Protein AF-A0A356M5C4-F1 (afdb_monomer)

Secondary structure (DSSP, 8-state):
-HHHHHHHHHHHHHHHHHHHHHSHHHHTHHHHHHTTTHHHHHTSSS-HHHHHHHH----TTHHHHHHHHHHHHHHHHHS-----HHHHHHHHHHHHHHHHHHHHHHHHHHHHTTT-STTHHHHHHHHHHHHHHHTS-GGGS-HHHHHHHHHTS-HIIIIIHHHHHHTT-TT--GGGGGHHHHHGGGHHHHHHHHHHHHHH------

pLDDT: mean 89.79, std 7.91, range [42.0, 98.19]

Mean predicted aligned error: 4.79 Å

Solvent-accessible sur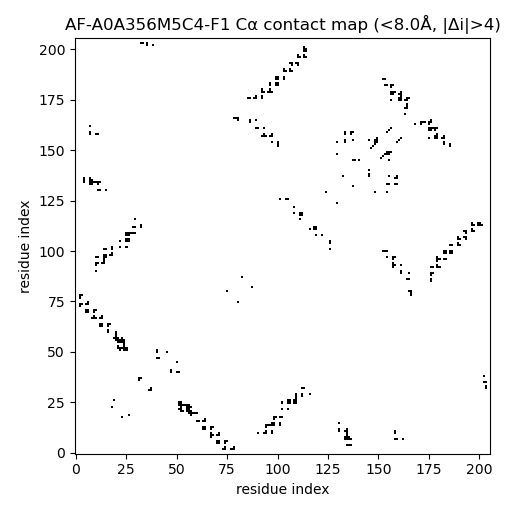face area (backbone atoms only — not comparable to full-atom values): 10467 Å² total; per-residue (Å²): 108,74,44,57,37,35,37,35,32,14,41,46,45,32,10,46,41,50,21,48,24,53,30,27,27,28,65,52,25,61,58,37,56,76,69,49,52,49,62,66,51,69,76,42,102,57,63,58,68,60,50,35,34,69,68,30,78,45,76,88,50,52,68,55,37,52,50,17,52,53,40,33,53,54,15,60,70,69,43,96,56,86,82,45,73,66,51,54,48,23,55,52,33,24,27,53,18,35,22,40,41,49,36,24,52,27,32,43,49,33,24,44,47,46,81,42,76,86,56,52,66,62,44,50,49,53,52,55,49,48,51,66,54,46,26,40,63,51,85,82,49,58,68,67,60,40,47,44,37,37,70,75,63,21,43,36,30,19,43,42,46,25,46,32,37,56,68,65,39,92,92,49,47,80,70,31,40,54,29,9,63,61,32,43,58,56,37,54,60,22,53,51,48,31,58,54,22,62,73,59,51,69,80,77,82,123

Radius of gyration: 18.11 Å; Cα contacts (8 Å, |Δi|>4): 276; chains: 1; bounding box: 47×32×54 Å

Sequence (206 aa):
SVQEVMLCFAVIHMAFALSECFARGFDAFSQVVSHGEFDRILVRPRNTVLQVLGARFEFSRIGRLVLSIIVLGVAVHGLPIAWNLIRILTLVLMILGGVGIFTGIFMISAAFCFWTLQGLEVMNIFTDGGREMAQYPLDIYKKEITRFFTYAIPFGLVNYLPLRFLLDLPGSSPWQAFLPLLALLFLIPCILLWRMGVRHYQSSGS

Nearest PDB structures (foldseek):
  6xby-assembly1_g  TM=2.435E-01  e=6.111E-01  Bos taurus
  7jh5-assembly2_B  TM=2.858E-01  e=4.095E+00  synthetic construct
  7n7p-assembly1_B  TM=2.219E-01  e=6.661E+00  Homo sapiens

Structure (mmCIF, N/CA/C/O backbone):
data_AF-A0A356M5C4-F1
#
_entry.id   AF-A0A356M5C4-F1
#
loop_
_atom_site.group_PDB
_atom_site.id
_atom_site.type_symbol
_atom_site.label_atom_id
_atom_site.label_alt_id
_atom_site.label_comp_id
_atom_site.label_asym_id
_atom_site.label_entity_id
_atom_site.label_seq_id
_atom_site.pdbx_PDB_ins_code
_atom_site.Cartn_x
_atom_site.Cartn_y
_atom_site.Cartn_z
_atom_site.occupancy
_atom_site.B_iso_or_equiv
_atom_site.auth_seq_id
_atom_site.auth_comp_id
_atom_site.auth_asym_id
_atom_site.auth_atom_id
_atom_site.pdbx_PDB_model_num
ATOM 1 N N . SER A 1 1 ? 19.021 2.345 -12.547 1.00 82.44 1 SER A N 1
ATOM 2 C CA . SER A 1 1 ? 19.122 3.679 -13.193 1.00 82.44 1 SER A CA 1
ATOM 3 C C . SER A 1 1 ? 18.174 4.680 -12.521 1.00 82.44 1 SER A C 1
ATOM 5 O O . SER A 1 1 ? 17.326 4.264 -11.741 1.00 82.44 1 SER A O 1
ATOM 7 N N . VAL A 1 2 ? 18.283 5.994 -12.786 1.00 88.38 2 VAL A N 1
ATOM 8 C CA . VAL A 1 2 ? 17.386 7.016 -12.182 1.00 88.38 2 VAL A CA 1
ATOM 9 C C . VAL A 1 2 ? 15.912 6.750 -12.513 1.00 88.38 2 VAL A C 1
ATOM 11 O O . VAL A 1 2 ? 15.049 6.881 -11.650 1.00 88.38 2 VAL A O 1
ATOM 14 N N . GLN A 1 3 ? 15.621 6.320 -13.740 1.00 90.12 3 GLN A N 1
ATOM 15 C CA . GLN A 1 3 ? 14.254 6.061 -14.194 1.00 90.12 3 GLN A CA 1
ATOM 16 C C . GLN A 1 3 ? 13.629 4.831 -13.513 1.00 90.12 3 GLN A C 1
ATOM 18 O O . GLN A 1 3 ? 12.431 4.820 -13.256 1.00 90.12 3 GLN A O 1
ATOM 23 N N . GLU A 1 4 ? 14.426 3.819 -13.155 1.00 90.94 4 GLU A N 1
ATOM 24 C CA . GLU A 1 4 ? 13.948 2.666 -12.370 1.00 90.94 4 GLU A CA 1
ATOM 25 C C . GLU A 1 4 ? 13.513 3.093 -10.968 1.00 90.94 4 GLU A C 1
ATOM 27 O O . GLU A 1 4 ? 12.464 2.671 -10.485 1.00 90.94 4 GLU A O 1
ATOM 32 N N . VAL A 1 5 ? 14.286 3.982 -10.337 1.00 92.12 5 VAL A N 1
ATOM 33 C CA . VAL A 1 5 ? 13.921 4.569 -9.042 1.00 92.12 5 VAL A CA 1
ATOM 34 C C . VAL A 1 5 ? 12.655 5.413 -9.183 1.00 92.12 5 VAL A C 1
ATOM 36 O O . VAL A 1 5 ? 11.763 5.304 -8.348 1.00 92.12 5 VAL A O 1
ATOM 39 N N . MET A 1 6 ? 12.520 6.193 -10.262 1.00 94.38 6 MET A N 1
ATOM 40 C CA . MET A 1 6 ? 11.288 6.940 -10.550 1.00 94.38 6 MET A CA 1
ATOM 41 C C . MET A 1 6 ? 10.076 6.017 -10.725 1.00 94.38 6 MET A C 1
ATOM 43 O O . MET A 1 6 ? 8.997 6.349 -10.240 1.00 94.38 6 MET A O 1
ATOM 47 N N . LEU A 1 7 ? 10.239 4.855 -11.369 1.00 95.12 7 LEU A N 1
ATOM 48 C CA . LEU A 1 7 ? 9.166 3.872 -11.530 1.00 95.12 7 LEU A CA 1
ATOM 49 C C . LEU A 1 7 ? 8.736 3.297 -10.173 1.00 95.12 7 LEU A C 1
ATOM 51 O O . LEU A 1 7 ? 7.546 3.314 -9.857 1.00 95.12 7 LEU A O 1
ATOM 55 N N . CYS A 1 8 ? 9.693 2.864 -9.344 1.00 94.31 8 CYS A N 1
ATOM 56 C CA . CYS A 1 8 ? 9.427 2.403 -7.977 1.00 94.31 8 CYS A CA 1
ATOM 57 C C . CYS A 1 8 ? 8.709 3.467 -7.146 1.00 94.31 8 CYS A C 1
ATOM 59 O O . CYS A 1 8 ? 7.690 3.189 -6.511 1.00 94.31 8 CYS A O 1
ATOM 61 N N . PHE A 1 9 ? 9.237 4.689 -7.170 1.00 94.75 9 PHE A N 1
ATOM 62 C CA . PHE A 1 9 ? 8.679 5.833 -6.469 1.00 94.75 9 PHE A CA 1
ATOM 63 C C . PHE A 1 9 ? 7.237 6.091 -6.894 1.00 94.75 9 PHE A C 1
ATOM 65 O O . PHE A 1 9 ? 6.347 6.179 -6.049 1.00 94.75 9 PHE A O 1
ATOM 72 N N . ALA A 1 10 ? 6.985 6.166 -8.200 1.00 96.25 10 ALA A N 1
ATOM 73 C CA . ALA A 1 10 ? 5.666 6.472 -8.720 1.00 96.25 10 ALA A CA 1
ATOM 74 C C . ALA A 1 10 ? 4.638 5.400 -8.347 1.00 96.25 10 ALA A C 1
ATOM 76 O O . ALA A 1 10 ? 3.554 5.746 -7.885 1.00 96.25 10 ALA A O 1
ATOM 77 N N . VAL A 1 11 ? 4.986 4.115 -8.474 1.00 96.94 11 VAL A N 1
ATOM 78 C CA . VAL A 1 11 ? 4.110 2.995 -8.094 1.00 96.94 11 VAL A CA 1
ATOM 79 C C . VAL A 1 11 ? 3.749 3.057 -6.611 1.00 96.94 11 VAL A C 1
ATOM 81 O O . VAL A 1 11 ? 2.570 3.000 -6.263 1.00 96.94 11 VAL A O 1
ATOM 84 N N . ILE A 1 12 ? 4.743 3.213 -5.735 1.00 96.19 12 ILE A N 1
ATOM 85 C CA . ILE A 1 12 ? 4.531 3.225 -4.284 1.00 96.19 12 ILE A CA 1
ATOM 86 C C . ILE A 1 12 ? 3.749 4.454 -3.834 1.00 96.19 12 ILE A C 1
ATOM 88 O O . ILE A 1 12 ? 2.836 4.330 -3.020 1.00 96.19 12 ILE A O 1
ATOM 92 N N . HIS A 1 13 ? 4.054 5.636 -4.369 1.00 95.25 13 HIS A N 1
ATOM 93 C CA . HIS A 1 13 ? 3.328 6.855 -4.007 1.00 95.25 13 HIS A CA 1
ATOM 94 C C . HIS A 1 13 ? 1.906 6.866 -4.559 1.00 95.25 13 HIS A C 1
ATOM 96 O O . HIS A 1 13 ? 1.009 7.340 -3.865 1.00 95.25 13 HIS A O 1
ATOM 102 N N . MET A 1 14 ? 1.679 6.292 -5.743 1.00 95.75 14 MET A N 1
ATOM 103 C CA . MET A 1 14 ? 0.334 6.094 -6.281 1.00 95.75 14 MET A CA 1
ATOM 104 C C . MET A 1 14 ? -0.471 5.152 -5.391 1.00 95.75 14 MET A C 1
ATOM 106 O O . MET A 1 14 ? -1.587 5.478 -4.995 1.00 95.75 14 MET A O 1
ATOM 110 N N . ALA A 1 15 ? 0.109 4.000 -5.049 1.00 96.19 15 ALA A N 1
ATOM 111 C CA . ALA A 1 15 ? -0.509 3.021 -4.169 1.00 96.19 15 ALA A CA 1
ATOM 112 C C . ALA A 1 15 ? -0.846 3.626 -2.801 1.00 96.19 15 ALA A C 1
ATOM 114 O O . ALA A 1 15 ? -1.954 3.445 -2.300 1.00 96.19 15 ALA A O 1
ATOM 115 N N . PHE A 1 16 ? 0.078 4.404 -2.234 1.00 94.12 16 PHE A N 1
ATOM 116 C CA . PHE A 1 16 ? -0.145 5.114 -0.983 1.00 94.12 16 PHE A CA 1
ATOM 117 C C . PHE A 1 16 ? -1.279 6.138 -1.109 1.00 94.12 16 PHE A C 1
ATOM 119 O O . PHE A 1 16 ? -2.229 6.087 -0.336 1.00 94.12 16 PHE A O 1
ATOM 126 N N . ALA A 1 17 ? -1.244 7.013 -2.118 1.00 93.44 17 ALA A N 1
ATOM 127 C CA . ALA A 1 17 ? -2.273 8.033 -2.327 1.00 93.44 17 ALA A CA 1
ATOM 128 C C . ALA A 1 17 ? -3.668 7.422 -2.534 1.00 93.44 17 ALA A C 1
ATOM 130 O O . ALA A 1 17 ? -4.649 7.917 -1.982 1.00 93.44 17 ALA A O 1
ATOM 131 N N . LEU A 1 18 ? -3.761 6.323 -3.287 1.00 94.19 18 LEU A N 1
ATOM 132 C CA . LEU A 1 18 ? -5.004 5.574 -3.449 1.00 94.19 18 LEU A CA 1
ATOM 133 C C . LEU A 1 18 ? -5.448 4.958 -2.117 1.00 94.19 18 LEU A C 1
ATOM 135 O O . LEU A 1 18 ? -6.607 5.110 -1.742 1.00 94.19 18 LEU A O 1
ATOM 139 N N . SER A 1 19 ? -4.547 4.326 -1.361 1.00 93.56 19 SER A N 1
ATOM 140 C CA . SER A 1 19 ? -4.893 3.786 -0.040 1.00 93.56 19 SER A CA 1
ATOM 141 C C . SER A 1 19 ? -5.377 4.872 0.927 1.00 93.56 19 SER A C 1
ATOM 143 O O . SER A 1 19 ? -6.368 4.657 1.615 1.00 93.56 19 SER A O 1
ATOM 145 N N . GLU A 1 20 ? -4.779 6.067 0.920 1.00 91.12 20 GLU A N 1
ATOM 146 C CA . GLU A 1 20 ? -5.255 7.203 1.718 1.00 91.12 20 GLU A CA 1
ATOM 147 C C . GLU A 1 20 ? -6.660 7.649 1.290 1.00 91.12 20 GLU A C 1
ATOM 149 O O . GLU A 1 20 ? -7.453 8.018 2.147 1.00 91.12 20 GLU A O 1
ATOM 154 N N . CYS A 1 21 ? -7.004 7.582 -0.003 1.00 90.75 21 CYS A N 1
ATOM 155 C CA . CYS A 1 21 ? -8.342 7.947 -0.482 1.00 90.75 2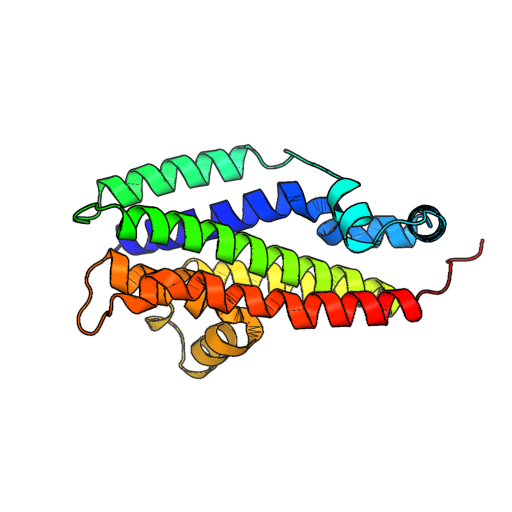1 CYS A CA 1
ATOM 156 C C . CYS A 1 21 ? -9.416 6.938 -0.046 1.00 90.75 21 CYS A C 1
ATOM 158 O O . CYS A 1 21 ? -10.487 7.337 0.412 1.00 90.75 21 CYS A O 1
ATOM 160 N N . PHE A 1 22 ? -9.138 5.639 -0.206 1.00 90.75 22 PHE A N 1
ATOM 161 C CA . PHE A 1 22 ? -10.124 4.564 -0.021 1.00 90.75 22 PHE A CA 1
ATOM 162 C C . PHE A 1 22 ? -10.157 3.981 1.397 1.00 90.75 22 PHE A C 1
ATOM 164 O O . PHE A 1 22 ? -11.189 3.468 1.817 1.00 90.75 22 PHE A O 1
ATOM 171 N N . ALA A 1 23 ? -9.044 4.026 2.130 1.00 92.56 23 ALA A N 1
ATOM 172 C CA . ALA A 1 23 ? -8.904 3.452 3.469 1.00 92.56 23 ALA A CA 1
ATOM 173 C C . ALA A 1 23 ? -8.720 4.518 4.558 1.00 92.56 23 ALA A C 1
ATOM 175 O O . ALA A 1 23 ? -8.312 4.200 5.677 1.00 92.56 23 ALA A O 1
ATOM 176 N N . ARG A 1 24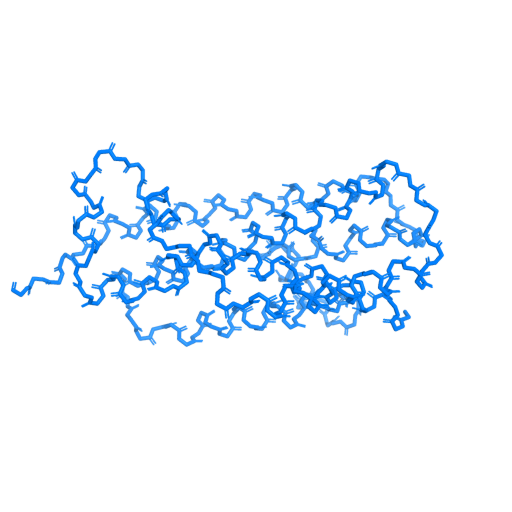 ? -9.091 5.774 4.265 1.00 90.12 24 ARG A N 1
ATOM 177 C CA . ARG A 1 24 ? -8.995 6.903 5.200 1.00 90.12 24 ARG A CA 1
ATOM 178 C C . ARG A 1 24 ? -9.678 6.641 6.535 1.00 90.12 24 ARG A C 1
ATOM 180 O O . ARG A 1 24 ? -9.204 7.105 7.565 1.00 90.12 24 ARG A O 1
ATOM 187 N N . GLY A 1 25 ? -10.790 5.907 6.531 1.00 90.31 25 GLY A N 1
ATOM 188 C CA . GLY A 1 25 ? -11.498 5.556 7.761 1.00 90.31 25 GLY A CA 1
ATOM 189 C C . GLY A 1 25 ? -10.650 4.744 8.745 1.00 90.31 25 GLY A C 1
ATOM 190 O O . GLY A 1 25 ? -10.822 4.910 9.948 1.00 90.31 25 GLY A O 1
ATOM 191 N N . PHE A 1 26 ? -9.719 3.916 8.253 1.00 92.62 26 PHE A N 1
ATOM 192 C CA . PHE A 1 26 ? -8.755 3.206 9.098 1.00 92.62 26 PHE A CA 1
ATOM 193 C C . PHE A 1 26 ? -7.584 4.099 9.509 1.00 92.62 26 PHE A C 1
ATOM 195 O O . PHE A 1 26 ? -7.196 4.108 10.671 1.00 92.62 26 PHE A O 1
ATOM 202 N N . ASP A 1 27 ? -7.049 4.884 8.579 1.00 89.31 27 ASP A N 1
ATOM 203 C CA . ASP A 1 27 ? -5.942 5.806 8.853 1.00 89.31 27 ASP A CA 1
ATOM 204 C C . ASP A 1 27 ? -6.311 6.856 9.926 1.00 89.31 27 ASP A C 1
ATOM 206 O O . ASP A 1 27 ? -5.569 7.100 10.873 1.00 89.31 27 ASP A O 1
ATOM 210 N N . ALA A 1 28 ? -7.528 7.400 9.860 1.00 87.56 28 ALA A N 1
ATOM 211 C CA . ALA A 1 28 ? -8.065 8.347 10.839 1.00 87.56 28 ALA A CA 1
ATOM 212 C C . ALA A 1 28 ? -8.839 7.673 11.992 1.00 87.56 28 ALA A C 1
ATOM 214 O O . ALA A 1 28 ? -9.599 8.338 12.702 1.00 87.56 28 ALA A O 1
ATOM 215 N N . PHE A 1 29 ? -8.696 6.358 12.188 1.00 90.38 29 PHE A N 1
ATOM 216 C CA . PHE A 1 29 ? -9.563 5.599 13.095 1.00 90.38 29 PHE A CA 1
ATOM 217 C C . PHE A 1 29 ? -9.423 5.995 14.568 1.00 90.38 29 PHE A C 1
ATOM 219 O O . PHE A 1 29 ? -10.390 5.914 15.324 1.00 90.38 29 PHE A O 1
ATOM 226 N N . SER A 1 30 ? -8.257 6.495 14.976 1.00 88.00 30 SER A N 1
ATOM 227 C CA . SER A 1 30 ? -8.045 7.015 16.331 1.00 88.00 30 SER A CA 1
ATOM 228 C C . SER A 1 30 ? -9.068 8.091 16.709 1.00 88.00 30 SER A C 1
ATOM 230 O O . SER A 1 30 ? -9.575 8.080 17.828 1.00 88.00 30 SER A O 1
ATOM 232 N N . GLN A 1 31 ? -9.445 8.952 15.757 1.00 87.06 31 GLN A N 1
ATOM 233 C CA . GLN A 1 31 ? -10.475 9.975 15.941 1.00 87.06 31 GLN A CA 1
ATOM 234 C C . GLN A 1 31 ? -11.876 9.363 16.054 1.00 87.06 31 GLN A C 1
ATOM 236 O O . GLN A 1 31 ? -12.706 9.858 16.810 1.00 87.06 31 GLN A O 1
ATOM 241 N N . VAL A 1 32 ? -12.154 8.290 15.310 1.00 87.88 32 VAL A N 1
ATOM 242 C CA . VAL A 1 32 ? -13.446 7.583 15.361 1.00 87.88 32 VAL A CA 1
ATOM 243 C C . VAL A 1 32 ? -13.653 6.960 16.744 1.00 87.88 32 VAL A C 1
ATOM 245 O O . VAL A 1 32 ? -14.747 7.038 17.303 1.00 87.88 32 VAL A O 1
ATOM 248 N N . VAL A 1 33 ? -12.595 6.384 17.320 1.00 87.94 33 VAL A N 1
ATOM 249 C CA . VAL A 1 33 ? -12.618 5.814 18.674 1.00 87.94 33 VAL A CA 1
ATOM 250 C C . VAL A 1 33 ? -12.704 6.908 19.736 1.00 87.94 33 VAL A C 1
ATOM 252 O O . VAL A 1 33 ? -13.556 6.825 20.618 1.00 87.94 33 VAL A O 1
ATOM 255 N N . SER A 1 34 ? -11.879 7.957 19.646 1.00 84.75 34 SER A N 1
ATOM 256 C CA . SER A 1 34 ? -11.842 9.017 20.664 1.00 84.75 34 SER A CA 1
ATOM 257 C C . SER A 1 34 ? -13.143 9.817 20.758 1.00 84.75 34 SER A C 1
ATOM 259 O O . SER A 1 34 ? -13.481 10.290 21.836 1.00 84.75 34 SER A O 1
ATOM 261 N N . HIS A 1 35 ? -13.883 9.961 19.654 1.00 86.44 35 HIS A N 1
ATOM 262 C CA . HIS A 1 35 ? -15.184 10.640 19.632 1.00 86.44 35 HIS A CA 1
ATOM 263 C C . HIS A 1 35 ? -16.379 9.704 19.904 1.00 86.44 35 HIS A C 1
ATOM 265 O O . HIS A 1 35 ? -17.522 10.144 19.795 1.00 86.44 35 HIS A O 1
ATOM 271 N N . GLY A 1 36 ? -16.154 8.418 20.208 1.00 85.50 36 GLY A N 1
ATOM 272 C CA . GLY A 1 36 ? -17.235 7.447 20.450 1.00 85.50 36 GLY A CA 1
ATOM 273 C C . GLY A 1 36 ? -18.078 7.121 19.207 1.00 85.50 36 GLY A C 1
ATOM 274 O O . GLY A 1 36 ? -19.149 6.526 19.298 1.00 85.50 36 GLY A O 1
ATOM 275 N N . GLU A 1 37 ? -17.617 7.488 18.007 1.00 88.44 37 GLU A N 1
ATOM 276 C CA . GLU A 1 37 ? -18.349 7.240 16.759 1.00 88.44 37 GLU A CA 1
ATOM 277 C C . GLU A 1 37 ? -18.381 5.749 16.397 1.00 88.44 37 GLU A C 1
ATOM 279 O O . GLU A 1 37 ? -19.263 5.307 15.653 1.00 88.44 37 GLU A O 1
ATOM 284 N N . PHE A 1 38 ? -17.448 4.958 16.939 1.00 91.06 38 PHE A N 1
ATOM 285 C CA . PHE A 1 38 ? -17.373 3.524 16.678 1.00 91.06 38 PHE A CA 1
ATOM 286 C C . PHE A 1 38 ? -18.587 2.748 17.217 1.00 91.06 38 PHE A C 1
ATOM 288 O O . PHE A 1 38 ? -19.027 1.797 16.568 1.00 91.06 38 PHE A O 1
ATOM 295 N N . ASP A 1 39 ? -19.225 3.206 18.300 1.00 90.12 39 ASP A N 1
ATOM 296 C CA . ASP A 1 39 ? -20.461 2.602 18.824 1.00 90.12 39 ASP A CA 1
ATOM 297 C C . ASP A 1 39 ? -21.578 2.580 17.767 1.00 90.12 39 ASP A C 1
ATOM 299 O O . ASP A 1 39 ? -22.302 1.593 17.608 1.00 90.12 39 ASP A O 1
ATOM 303 N N . ARG A 1 40 ? -21.666 3.633 16.941 1.00 89.06 40 ARG A N 1
ATOM 304 C CA . ARG A 1 40 ? -22.637 3.714 15.835 1.00 89.06 40 ARG A CA 1
ATOM 305 C C . ARG A 1 40 ? -22.346 2.713 14.717 1.00 89.06 40 ARG A C 1
ATOM 307 O O . ARG A 1 40 ? -23.266 2.302 14.009 1.00 89.06 40 ARG A O 1
ATOM 314 N N . ILE A 1 41 ? -21.081 2.342 14.530 1.00 90.50 41 ILE A N 1
ATOM 315 C CA . ILE A 1 41 ? -20.661 1.341 13.542 1.00 90.50 41 ILE A CA 1
ATOM 316 C C . ILE A 1 41 ? -21.038 -0.066 14.029 1.00 90.50 41 ILE A C 1
ATOM 318 O O . ILE A 1 41 ? -21.474 -0.893 13.224 1.00 90.50 41 ILE A O 1
ATOM 322 N N . LEU A 1 42 ? -20.938 -0.329 15.336 1.00 90.69 42 LEU A N 1
ATOM 323 C CA . LEU A 1 42 ? -21.233 -1.636 15.936 1.00 90.69 42 LEU A CA 1
ATOM 324 C C . LEU A 1 42 ? -22.722 -2.001 15.923 1.00 90.69 42 LEU A C 1
ATOM 326 O O . LEU A 1 42 ? -23.054 -3.171 15.749 1.00 90.69 42 LEU A O 1
ATOM 330 N N . VAL A 1 43 ? -23.622 -1.022 16.053 1.00 92.25 43 VAL A N 1
ATOM 331 C CA . VAL A 1 43 ? -25.078 -1.278 16.041 1.00 92.25 43 VAL A CA 1
ATOM 332 C C . VAL A 1 43 ? -25.642 -1.574 14.646 1.00 92.25 43 VAL A C 1
ATOM 334 O O . VAL A 1 43 ? -26.774 -2.038 14.513 1.00 92.25 43 VAL A O 1
ATOM 337 N N . ARG A 1 44 ? -24.883 -1.309 13.578 1.00 91.25 44 ARG A N 1
ATOM 338 C CA . ARG A 1 44 ? -25.320 -1.567 12.200 1.00 91.25 44 ARG A CA 1
ATOM 339 C C . ARG A 1 44 ? -25.037 -3.028 11.825 1.00 91.25 44 ARG A C 1
ATOM 341 O O . ARG A 1 44 ? -23.900 -3.473 11.972 1.00 91.25 44 ARG A O 1
ATOM 348 N N . PRO A 1 45 ? -26.000 -3.769 11.239 1.00 88.75 45 PRO A N 1
ATOM 349 C CA . PRO A 1 45 ? -25.853 -5.191 10.904 1.00 88.75 45 PRO A CA 1
ATOM 350 C C . PRO A 1 45 ? -25.037 -5.401 9.613 1.00 88.75 45 PRO A C 1
ATOM 352 O O . PRO A 1 45 ? -25.457 -6.083 8.677 1.00 88.75 45 PRO A O 1
ATOM 355 N N . ARG A 1 46 ? -23.877 -4.751 9.507 1.00 90.31 46 ARG A N 1
ATOM 356 C CA . ARG A 1 46 ? -22.968 -4.808 8.356 1.00 90.31 46 ARG A CA 1
ATOM 357 C C . ARG A 1 46 ? -21.544 -5.042 8.843 1.00 90.31 46 ARG A C 1
ATOM 359 O O . ARG A 1 46 ? -21.185 -4.679 9.957 1.00 90.31 46 ARG A O 1
ATOM 366 N N . ASN A 1 47 ? -20.706 -5.618 7.986 1.00 91.31 47 ASN A N 1
ATOM 367 C CA . ASN A 1 47 ? -19.305 -5.872 8.317 1.00 91.31 47 ASN A CA 1
ATOM 368 C C . ASN A 1 47 ? -18.580 -4.559 8.671 1.00 91.31 47 ASN A C 1
ATOM 370 O O . ASN A 1 47 ? -18.541 -3.645 7.847 1.00 91.31 47 ASN A O 1
ATOM 374 N N . THR A 1 48 ? -17.988 -4.482 9.867 1.00 92.56 48 THR A N 1
ATOM 375 C CA . THR A 1 48 ? -17.311 -3.278 10.376 1.00 92.56 48 THR A CA 1
ATOM 376 C C . THR A 1 48 ? -16.171 -2.818 9.472 1.00 92.56 48 THR A C 1
ATOM 378 O O . THR A 1 48 ? -15.990 -1.619 9.312 1.00 92.56 48 THR A O 1
ATOM 381 N N . VAL A 1 49 ? -15.471 -3.737 8.796 1.00 92.69 49 VAL A N 1
ATOM 382 C CA . VAL A 1 49 ? -14.419 -3.387 7.824 1.00 92.69 49 VAL A CA 1
ATOM 383 C C . VAL A 1 49 ? -14.989 -2.561 6.671 1.00 92.69 49 VAL A C 1
ATOM 385 O O . VAL A 1 49 ? -14.440 -1.522 6.325 1.00 92.69 49 VAL A O 1
ATOM 388 N N . LEU A 1 50 ? -16.119 -2.993 6.103 1.00 90.31 50 LEU A N 1
ATOM 389 C CA . LEU A 1 50 ? -16.772 -2.276 5.004 1.00 90.31 50 LEU A CA 1
ATOM 390 C C . LEU A 1 50 ? -17.338 -0.936 5.471 1.00 90.31 50 LEU A C 1
ATOM 392 O O . LEU A 1 50 ? -17.283 0.044 4.735 1.00 90.31 50 LEU A O 1
ATOM 396 N N . GLN A 1 51 ? -17.868 -0.894 6.694 1.00 92.25 51 GLN A N 1
ATOM 397 C CA . GLN A 1 51 ? -18.383 0.340 7.273 1.00 92.25 51 GLN A CA 1
ATOM 398 C C . GLN A 1 51 ? -17.274 1.372 7.482 1.00 92.25 51 GLN A C 1
ATOM 400 O O . GLN A 1 51 ? -17.471 2.527 7.129 1.00 92.25 51 GLN A O 1
ATOM 405 N N . VAL A 1 52 ? -16.115 0.963 8.008 1.00 91.81 52 VAL A N 1
ATOM 406 C CA . VAL A 1 52 ? -14.975 1.862 8.239 1.00 91.81 52 VAL A CA 1
ATOM 407 C C . VAL A 1 52 ? -14.350 2.311 6.917 1.00 91.81 52 VAL A C 1
ATOM 409 O O . VAL A 1 52 ? -14.120 3.505 6.751 1.00 91.81 52 VAL A O 1
ATOM 412 N N . LEU A 1 53 ? -14.166 1.410 5.942 1.00 90.25 53 LEU A N 1
ATOM 413 C CA . LEU A 1 53 ? -13.708 1.780 4.592 1.00 90.25 53 LEU A CA 1
ATOM 414 C C . LEU A 1 53 ? -14.637 2.808 3.935 1.00 90.25 53 LEU A C 1
ATOM 416 O O . LEU A 1 53 ? -14.178 3.794 3.374 1.00 90.25 53 LEU A O 1
ATOM 420 N N . GLY A 1 54 ? -15.952 2.597 4.030 1.00 83.94 54 GLY A N 1
ATOM 421 C CA . GLY A 1 54 ? -16.948 3.483 3.430 1.00 83.94 54 GLY A CA 1
ATOM 422 C C . GLY A 1 54 ? -17.266 4.744 4.238 1.00 83.94 54 GLY A C 1
ATOM 423 O O . GLY A 1 54 ? -18.003 5.594 3.745 1.00 83.94 54 GLY A O 1
ATOM 424 N N . ALA A 1 55 ? -16.763 4.878 5.470 1.00 82.12 55 ALA A N 1
ATOM 425 C CA . ALA A 1 55 ? -17.120 5.990 6.353 1.00 82.12 55 ALA A CA 1
ATOM 426 C C . ALA A 1 55 ? -16.483 7.313 5.921 1.00 82.12 55 ALA A C 1
ATOM 428 O O . ALA A 1 55 ? -17.067 8.375 6.126 1.00 82.12 55 ALA A O 1
ATOM 429 N N . ARG A 1 56 ? -15.273 7.254 5.356 1.00 81.81 56 ARG A N 1
ATOM 430 C CA . ARG A 1 56 ? -14.509 8.431 4.946 1.00 81.81 56 ARG A CA 1
ATOM 431 C C . ARG A 1 56 ? -13.857 8.157 3.604 1.00 81.81 56 ARG A C 1
ATOM 433 O O . ARG A 1 56 ? -12.984 7.303 3.504 1.00 81.81 56 ARG A O 1
ATOM 440 N N . PHE A 1 57 ? -14.278 8.918 2.606 1.00 79.38 57 PHE A N 1
ATOM 441 C CA . PHE A 1 57 ? -13.589 9.026 1.334 1.00 79.38 57 PHE A CA 1
ATOM 442 C C . PHE A 1 57 ? -13.013 10.433 1.250 1.00 79.38 57 PHE A C 1
ATOM 444 O O . PHE A 1 57 ? -13.764 11.406 1.339 1.00 79.38 57 PHE A O 1
ATOM 451 N N . GLU A 1 58 ? -11.699 10.561 1.102 1.00 78.56 58 GLU A N 1
ATOM 452 C CA . GLU A 1 58 ? -11.052 11.870 1.150 1.00 78.56 58 GLU A CA 1
ATOM 453 C C . GLU A 1 58 ? -10.064 12.035 -0.004 1.00 78.56 58 GLU A C 1
ATOM 455 O O . GLU A 1 58 ? -9.042 11.363 -0.077 1.00 78.56 58 GLU A O 1
ATOM 460 N N . PHE A 1 59 ? -10.346 12.985 -0.899 1.00 74.94 59 PHE A N 1
ATOM 461 C CA . PHE A 1 59 ? -9.424 13.397 -1.965 1.00 74.94 59 PHE A CA 1
ATOM 462 C C . PHE A 1 59 ? -8.396 14.434 -1.483 1.00 74.94 59 PHE A C 1
ATOM 464 O O . PHE A 1 59 ? -7.850 15.197 -2.283 1.00 74.94 59 PHE A O 1
ATOM 471 N N . SER A 1 60 ? -8.113 14.495 -0.180 1.00 60.97 60 SER A N 1
ATO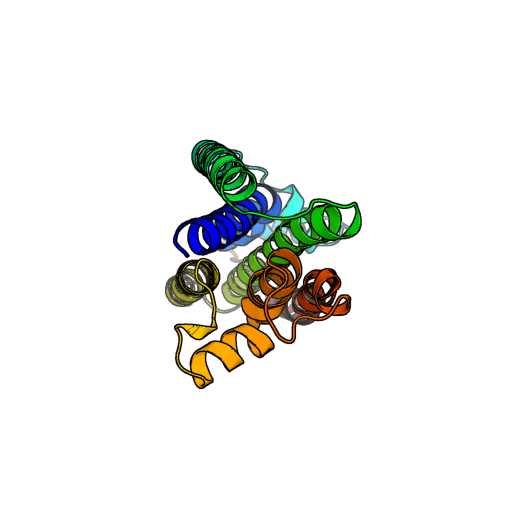M 472 C CA . SER A 1 60 ? -7.294 15.553 0.429 1.00 60.97 60 SER A CA 1
ATOM 473 C C . SER A 1 60 ? -5.856 15.610 -0.078 1.00 60.97 60 SER A C 1
ATOM 475 O O . SER A 1 60 ? -5.158 16.594 0.158 1.00 60.97 60 SER A O 1
ATOM 477 N N . ARG A 1 61 ? -5.408 14.600 -0.833 1.00 71.44 61 ARG A N 1
ATOM 478 C CA . ARG A 1 61 ? -4.068 14.546 -1.427 1.00 71.44 61 ARG A CA 1
ATOM 479 C C . ARG A 1 61 ? -4.065 14.282 -2.929 1.00 71.44 61 ARG A C 1
ATOM 481 O O . ARG A 1 61 ? -3.147 13.638 -3.439 1.00 71.44 61 ARG A O 1
ATOM 488 N N . ILE A 1 62 ? -5.035 14.836 -3.659 1.00 84.31 62 ILE A N 1
ATOM 489 C CA . ILE A 1 62 ? -5.072 14.734 -5.128 1.00 84.31 62 ILE A CA 1
ATOM 490 C C . ILE A 1 62 ? -3.759 15.191 -5.787 1.00 84.31 62 ILE A C 1
ATOM 492 O O . ILE A 1 62 ? -3.314 14.579 -6.751 1.00 84.31 62 ILE A O 1
ATOM 496 N N . GLY A 1 63 ? -3.073 16.187 -5.213 1.00 88.69 63 GLY A N 1
ATOM 497 C CA . GLY A 1 63 ? -1.771 16.646 -5.706 1.00 88.69 63 GLY A CA 1
ATOM 498 C C . GLY A 1 63 ? -0.690 15.559 -5.689 1.00 88.69 63 GLY A C 1
ATOM 499 O O . GLY A 1 63 ? 0.096 15.469 -6.628 1.00 88.69 63 GLY A O 1
ATOM 500 N N . ARG A 1 64 ? -0.680 14.683 -4.672 1.00 88.75 64 ARG A N 1
ATOM 501 C CA . ARG A 1 64 ? 0.251 13.545 -4.612 1.00 88.75 64 ARG A CA 1
ATOM 502 C C . ARG A 1 64 ? -0.077 12.521 -5.692 1.00 88.75 64 ARG A C 1
ATOM 504 O O . ARG A 1 64 ? 0.836 12.062 -6.363 1.00 88.75 64 ARG A O 1
ATOM 511 N N . LEU A 1 65 ? -1.361 12.219 -5.888 1.00 91.44 65 LEU A N 1
ATOM 512 C CA . LEU A 1 65 ? -1.804 11.309 -6.942 1.00 91.44 65 LEU A CA 1
ATOM 513 C C . LEU A 1 65 ? -1.397 11.832 -8.328 1.00 91.44 65 LEU A C 1
ATOM 515 O O . LEU A 1 65 ? -0.785 11.106 -9.103 1.00 91.44 65 LEU A O 1
ATOM 519 N N . VAL A 1 66 ? -1.658 13.113 -8.611 1.00 94.31 66 VAL A N 1
ATOM 520 C CA . VAL A 1 66 ? -1.264 13.770 -9.869 1.00 94.31 66 VAL A CA 1
ATOM 521 C C . VAL A 1 66 ? 0.251 13.722 -10.064 1.00 94.31 66 VAL A C 1
ATOM 523 O O . VAL A 1 66 ? 0.712 13.340 -11.138 1.00 94.31 66 VAL A O 1
ATOM 526 N N . LEU A 1 67 ? 1.036 14.039 -9.029 1.00 94.44 67 LEU A N 1
ATOM 527 C CA . LEU A 1 67 ? 2.494 13.942 -9.089 1.00 94.44 67 LEU A CA 1
ATOM 528 C C . LEU A 1 67 ? 2.948 12.512 -9.408 1.00 94.44 67 LEU A C 1
ATOM 530 O O . LEU A 1 67 ? 3.780 12.323 -10.291 1.00 94.44 67 LEU A O 1
ATOM 534 N N . SER A 1 68 ? 2.386 11.502 -8.742 1.00 94.31 68 SER A N 1
ATOM 535 C CA . SER A 1 68 ? 2.704 10.098 -9.017 1.00 94.31 68 SER A CA 1
ATOM 536 C C . SER A 1 68 ? 2.347 9.691 -10.446 1.00 94.31 68 SER A C 1
ATOM 538 O O . SER A 1 68 ? 3.116 8.958 -11.057 1.00 94.31 68 SER A O 1
ATOM 540 N N . ILE A 1 69 ? 1.244 10.193 -11.013 1.00 95.88 69 ILE A N 1
ATOM 541 C CA . ILE A 1 69 ? 0.867 9.952 -12.420 1.00 95.88 69 ILE A CA 1
ATOM 542 C C . ILE A 1 69 ? 1.900 10.559 -13.368 1.00 95.88 69 ILE A C 1
ATOM 544 O O . ILE A 1 69 ? 2.342 9.888 -14.300 1.00 95.88 69 ILE A O 1
ATOM 548 N N . ILE A 1 70 ? 2.323 11.798 -13.113 1.00 97.44 70 ILE A N 1
ATOM 549 C CA . ILE A 1 70 ? 3.334 12.479 -13.931 1.00 97.44 70 ILE A CA 1
ATOM 550 C C . ILE A 1 70 ? 4.662 11.717 -13.877 1.00 97.44 70 ILE A C 1
ATOM 552 O O . ILE A 1 70 ? 5.220 11.385 -14.922 1.00 97.44 70 ILE A O 1
ATOM 556 N N . VAL A 1 71 ? 5.149 11.388 -12.675 1.00 96.88 71 VAL A N 1
ATOM 557 C CA . VAL A 1 71 ? 6.417 10.659 -12.505 1.00 96.88 71 VAL A CA 1
ATOM 558 C C . VAL A 1 71 ? 6.332 9.261 -13.121 1.00 96.88 71 VAL A C 1
ATOM 560 O O . VAL A 1 71 ? 7.290 8.830 -13.759 1.00 96.88 71 VAL A O 1
ATOM 563 N N . LEU A 1 72 ? 5.184 8.580 -13.013 1.00 96.56 72 LEU A N 1
ATOM 564 C CA . LEU A 1 72 ? 4.963 7.286 -13.660 1.00 96.56 72 LEU A CA 1
ATOM 565 C C . LEU A 1 72 ? 5.082 7.400 -15.183 1.00 96.56 72 LEU A C 1
ATOM 567 O O . LEU A 1 72 ? 5.780 6.597 -15.797 1.00 96.56 72 LEU A O 1
ATOM 571 N N . GLY A 1 73 ? 4.440 8.407 -15.784 1.00 96.31 73 GLY A N 1
ATOM 572 C CA . GLY A 1 73 ? 4.510 8.660 -17.223 1.00 96.31 73 GLY A CA 1
ATOM 573 C C . GLY A 1 73 ? 5.937 8.938 -17.701 1.00 96.31 73 GLY A C 1
ATOM 574 O O . GLY A 1 73 ? 6.377 8.356 -18.691 1.00 96.31 73 GLY A O 1
ATOM 575 N N . VAL A 1 74 ? 6.688 9.757 -16.958 1.00 96.62 74 VAL A N 1
ATOM 576 C CA . VAL A 1 74 ? 8.104 10.046 -17.246 1.00 96.62 74 VAL A CA 1
ATOM 577 C C . VAL A 1 74 ? 8.964 8.784 -17.139 1.00 96.62 74 VAL A C 1
ATOM 579 O O . VAL A 1 74 ? 9.769 8.516 -18.031 1.00 96.62 74 VAL A O 1
ATOM 582 N N . ALA A 1 75 ? 8.785 7.982 -16.087 1.00 95.06 75 ALA A N 1
ATOM 583 C CA . ALA A 1 75 ? 9.549 6.753 -15.882 1.00 95.06 75 ALA A CA 1
ATOM 584 C C . ALA A 1 75 ? 9.270 5.713 -16.978 1.00 95.06 75 ALA A C 1
ATOM 586 O O . ALA A 1 75 ? 10.201 5.156 -17.556 1.00 95.06 75 ALA A O 1
ATOM 587 N N . VAL A 1 76 ? 7.994 5.493 -17.307 1.00 94.38 76 VAL A N 1
ATOM 588 C CA . VAL A 1 76 ? 7.552 4.559 -18.355 1.00 94.38 76 VAL A CA 1
ATOM 589 C C . VAL A 1 76 ? 8.064 4.968 -19.735 1.00 94.38 76 VAL A C 1
ATOM 591 O O . VAL A 1 76 ? 8.450 4.099 -20.511 1.00 94.38 76 VAL A O 1
ATOM 594 N N . HIS A 1 77 ? 8.090 6.268 -20.040 1.00 93.44 77 HIS A N 1
ATOM 595 C CA . HIS A 1 77 ? 8.614 6.771 -21.311 1.00 93.44 77 HIS A CA 1
ATOM 596 C C . HIS A 1 77 ? 10.145 6.690 -21.395 1.00 93.44 77 HIS A C 1
ATOM 598 O O . HIS A 1 77 ? 10.696 6.483 -22.471 1.00 93.44 77 HIS A O 1
ATOM 604 N N . GLY A 1 78 ? 10.834 6.859 -20.264 1.00 91.81 78 GLY A N 1
ATOM 605 C CA . GLY A 1 78 ? 12.293 6.843 -20.204 1.00 91.81 78 GLY A CA 1
ATOM 606 C C . GLY A 1 78 ? 12.920 5.448 -20.227 1.00 91.81 78 GLY A C 1
ATOM 607 O O . GLY A 1 78 ? 14.071 5.316 -20.638 1.00 91.81 78 GLY A O 1
ATOM 608 N N . LEU A 1 79 ? 12.190 4.419 -19.791 1.00 93.50 79 LEU A N 1
ATOM 609 C CA . LEU A 1 79 ? 12.695 3.049 -19.708 1.00 93.50 79 LEU A CA 1
ATOM 610 C C . LEU A 1 79 ? 12.465 2.280 -21.021 1.00 93.50 79 LEU A C 1
ATOM 612 O O . LEU A 1 79 ? 11.366 2.334 -21.574 1.00 93.50 79 LEU A O 1
ATOM 616 N N . PRO A 1 80 ? 13.442 1.483 -21.496 1.00 90.62 80 PRO A N 1
ATOM 617 C CA . PRO A 1 80 ? 13.323 0.683 -22.717 1.00 90.62 80 PRO A CA 1
ATOM 618 C C . PRO A 1 80 ? 12.481 -0.590 -22.495 1.00 90.62 80 PRO A C 1
ATOM 620 O O . PRO A 1 80 ? 12.918 -1.710 -22.755 1.00 90.62 80 PRO A O 1
ATOM 623 N N . ILE A 1 81 ? 11.260 -0.437 -21.982 1.00 93.25 81 ILE A N 1
ATOM 624 C CA . ILE A 1 81 ? 10.342 -1.546 -21.713 1.00 93.25 81 ILE A CA 1
ATOM 625 C C . ILE A 1 81 ? 9.578 -1.877 -22.999 1.00 93.25 81 ILE A C 1
ATOM 627 O O . ILE A 1 81 ? 8.786 -1.076 -23.493 1.00 93.25 81 ILE A O 1
ATOM 631 N N . ALA A 1 82 ? 9.756 -3.091 -23.524 1.00 92.62 82 ALA A N 1
ATOM 632 C CA . ALA A 1 82 ? 8.914 -3.601 -24.610 1.00 92.62 82 ALA A CA 1
ATOM 633 C C . ALA A 1 82 ? 7.514 -3.940 -24.068 1.00 92.62 82 ALA A C 1
ATOM 635 O O . ALA A 1 82 ? 7.296 -5.020 -23.512 1.00 92.62 82 ALA A O 1
ATOM 636 N N . TRP A 1 83 ? 6.584 -2.991 -24.150 1.00 95.31 83 TRP A N 1
ATOM 637 C CA . TRP A 1 83 ? 5.245 -3.130 -23.580 1.00 95.31 83 TRP A CA 1
ATOM 638 C C . TRP A 1 83 ? 4.441 -4.246 -24.252 1.00 95.31 83 TRP A C 1
ATOM 640 O O . TRP A 1 83 ? 4.340 -4.335 -25.472 1.00 95.31 83 TRP A O 1
ATOM 650 N N . ASN A 1 84 ? 3.834 -5.089 -23.422 1.00 95.00 84 ASN A N 1
ATOM 651 C CA . ASN A 1 84 ? 2.862 -6.101 -23.813 1.00 95.00 84 ASN A CA 1
ATOM 652 C C . ASN A 1 84 ? 1.771 -6.182 -22.736 1.00 95.00 84 ASN A C 1
ATOM 654 O O . ASN A 1 84 ? 1.891 -5.564 -21.673 1.00 95.00 84 ASN A O 1
ATOM 658 N N . LEU A 1 85 ? 0.717 -6.959 -22.993 1.00 96.00 85 LEU A N 1
ATOM 659 C CA . LEU A 1 85 ? -0.412 -7.075 -22.069 1.00 96.00 85 LEU A CA 1
ATOM 660 C C . LEU A 1 85 ? 0.016 -7.529 -20.662 1.00 96.00 85 LEU A C 1
ATOM 662 O O . LEU A 1 85 ? -0.492 -7.004 -19.676 1.00 96.00 85 LEU A O 1
ATOM 666 N N . ILE A 1 86 ? 0.980 -8.451 -20.563 1.00 96.31 86 ILE A N 1
ATOM 667 C CA . ILE A 1 86 ? 1.467 -8.969 -19.277 1.00 96.31 86 ILE A CA 1
ATOM 668 C C . ILE A 1 86 ? 2.182 -7.866 -18.497 1.00 96.31 86 ILE A C 1
ATOM 670 O O . ILE A 1 86 ? 1.903 -7.702 -17.321 1.00 96.31 86 ILE A O 1
ATOM 674 N N . ARG A 1 87 ? 3.047 -7.065 -19.127 1.00 96.19 87 ARG A N 1
ATOM 675 C CA . ARG A 1 87 ? 3.766 -5.967 -18.455 1.00 96.19 87 ARG A CA 1
ATOM 676 C C . ARG A 1 87 ? 2.838 -4.831 -18.018 1.00 96.19 87 ARG A C 1
ATOM 678 O O . ARG A 1 87 ? 3.019 -4.284 -16.934 1.00 96.19 87 ARG A O 1
ATOM 685 N N . ILE A 1 88 ? 1.817 -4.512 -18.815 1.00 96.75 88 ILE A N 1
ATOM 686 C CA . ILE A 1 88 ? 0.772 -3.558 -18.405 1.00 96.75 88 ILE A CA 1
ATOM 687 C C . ILE A 1 88 ? 0.028 -4.104 -17.182 1.00 96.75 88 ILE A C 1
ATOM 689 O O . ILE A 1 88 ? -0.128 -3.396 -16.187 1.00 96.75 88 ILE A O 1
ATOM 693 N N . LEU A 1 89 ? -0.376 -5.377 -17.228 1.00 97.38 89 LEU A N 1
ATOM 694 C CA . LEU A 1 89 ? -1.028 -6.043 -16.105 1.00 97.38 89 LEU A CA 1
ATOM 695 C C . LEU A 1 89 ? -0.130 -6.061 -14.863 1.00 97.38 89 LEU A C 1
ATOM 697 O O . LEU A 1 89 ? -0.612 -5.746 -13.781 1.00 97.38 89 LEU A O 1
ATOM 701 N N . THR A 1 90 ? 1.164 -6.356 -15.007 1.00 97.69 90 THR A N 1
ATOM 702 C CA . THR A 1 90 ? 2.138 -6.300 -13.912 1.00 97.69 90 THR A CA 1
ATOM 703 C C . THR A 1 90 ? 2.117 -4.932 -13.251 1.00 97.69 90 THR A C 1
ATOM 705 O O . THR A 1 90 ? 1.951 -4.863 -12.041 1.00 97.69 90 THR A O 1
ATOM 708 N N . LEU A 1 91 ? 2.218 -3.842 -14.018 1.00 97.81 91 LEU A N 1
ATOM 709 C CA . LEU A 1 91 ? 2.229 -2.489 -13.459 1.00 97.81 91 LEU A CA 1
ATOM 710 C C . LEU A 1 91 ? 0.942 -2.173 -12.681 1.00 97.81 91 LEU A C 1
ATOM 712 O O . LEU A 1 91 ? 0.998 -1.625 -11.580 1.00 97.81 91 LEU A O 1
ATOM 716 N N . VAL A 1 92 ? -0.217 -2.567 -13.216 1.00 97.94 92 VAL A N 1
ATOM 717 C CA . VAL A 1 92 ? -1.508 -2.427 -12.522 1.00 97.94 92 VAL A CA 1
ATOM 718 C C . VAL A 1 92 ? -1.521 -3.242 -11.227 1.00 97.94 92 VAL A C 1
ATOM 720 O O . VAL A 1 92 ? -1.914 -2.730 -10.180 1.00 97.94 92 VAL A O 1
ATOM 723 N N . LEU A 1 93 ? -1.050 -4.490 -11.269 1.00 98.19 93 LEU A N 1
ATOM 724 C CA . LEU A 1 93 ? -0.958 -5.361 -10.100 1.00 98.19 93 LEU A CA 1
ATOM 725 C C . LEU A 1 93 ? 0.007 -4.812 -9.046 1.00 98.19 93 LEU A C 1
ATOM 727 O O . LEU A 1 93 ? -0.301 -4.910 -7.864 1.00 98.19 93 LEU A O 1
ATOM 731 N N . MET A 1 94 ? 1.125 -4.199 -9.439 1.00 98.06 94 MET A N 1
ATOM 732 C CA . MET A 1 94 ? 2.043 -3.530 -8.511 1.00 98.06 94 MET A CA 1
ATOM 733 C C . MET A 1 94 ? 1.326 -2.401 -7.755 1.00 98.06 94 MET A C 1
ATOM 735 O O . MET A 1 94 ? 1.423 -2.309 -6.534 1.00 98.06 94 MET A O 1
ATOM 739 N N . ILE A 1 95 ? 0.540 -1.572 -8.451 1.00 98.00 95 ILE A N 1
ATOM 740 C CA . ILE A 1 95 ? -0.221 -0.490 -7.808 1.00 98.00 95 ILE A CA 1
ATOM 741 C C . ILE A 1 95 ? -1.286 -1.070 -6.865 1.00 98.00 95 ILE A C 1
ATOM 743 O O . ILE A 1 95 ? -1.333 -0.697 -5.694 1.00 98.00 95 ILE A O 1
ATOM 747 N N . LEU A 1 96 ? -2.112 -2.011 -7.334 1.00 98.06 96 LEU A N 1
ATOM 748 C CA . LEU A 1 96 ? -3.188 -2.610 -6.531 1.00 98.06 96 LEU A CA 1
ATOM 749 C C . LEU A 1 96 ? -2.660 -3.412 -5.333 1.00 98.06 96 LEU A C 1
ATOM 751 O O . LEU A 1 96 ? -3.217 -3.330 -4.238 1.00 98.06 96 LEU A O 1
ATOM 755 N N . GLY A 1 97 ? -1.566 -4.151 -5.518 1.00 97.75 97 GLY A N 1
ATOM 756 C CA . GLY A 1 97 ? -0.864 -4.853 -4.448 1.00 97.75 97 GLY A CA 1
ATOM 757 C C . GLY A 1 97 ? -0.364 -3.882 -3.383 1.00 97.75 97 GLY A C 1
ATOM 758 O O . GLY A 1 97 ? -0.558 -4.120 -2.193 1.00 97.75 97 GLY A O 1
ATOM 759 N N . GLY A 1 98 ? 0.198 -2.744 -3.802 1.00 97.00 98 GLY A N 1
ATOM 760 C CA . GLY A 1 98 ? 0.626 -1.683 -2.893 1.00 97.00 98 GLY A CA 1
ATOM 761 C C . GLY A 1 98 ? -0.541 -1.074 -2.119 1.00 97.00 98 GLY A C 1
ATOM 762 O O . GLY A 1 98 ? -0.434 -0.904 -0.907 1.00 97.00 98 GLY A O 1
ATOM 763 N N . VAL A 1 99 ? -1.674 -0.806 -2.786 1.00 96.75 99 VAL A N 1
ATOM 764 C CA . VAL A 1 99 ? -2.905 -0.329 -2.126 1.00 96.75 99 VAL A CA 1
ATOM 765 C C . VAL A 1 99 ? -3.345 -1.317 -1.047 1.00 96.75 99 VAL A C 1
ATOM 767 O O . VAL A 1 99 ? -3.678 -0.902 0.063 1.00 96.75 99 VAL A O 1
ATOM 770 N N . GLY A 1 100 ? -3.312 -2.617 -1.350 1.00 97.00 100 GLY A N 1
ATOM 771 C CA . GLY A 1 100 ? -3.619 -3.678 -0.394 1.00 97.00 100 GLY A CA 1
ATOM 772 C C . GLY A 1 100 ? -2.679 -3.673 0.811 1.00 97.00 100 GLY A C 1
ATOM 773 O O . GLY A 1 100 ? -3.155 -3.685 1.943 1.00 97.00 100 GLY A O 1
ATOM 774 N N . ILE A 1 101 ? -1.361 -3.587 0.594 1.00 96.06 101 ILE A N 1
ATOM 775 C CA . ILE A 1 101 ? -0.383 -3.523 1.692 1.00 96.06 101 ILE A CA 1
ATOM 776 C C . ILE A 1 101 ? -0.642 -2.308 2.584 1.00 96.06 101 ILE A C 1
ATOM 778 O O . ILE A 1 101 ? -0.793 -2.474 3.793 1.00 96.06 101 ILE A O 1
ATOM 782 N N . PHE A 1 102 ? -0.731 -1.102 2.015 1.00 95.44 102 PHE A N 1
ATOM 783 C CA . PHE A 1 102 ? -0.934 0.114 2.808 1.00 95.44 102 PHE A CA 1
ATOM 784 C C . PHE A 1 102 ? -2.272 0.112 3.547 1.00 95.44 102 PHE A C 1
ATOM 786 O O . PHE A 1 102 ? -2.316 0.458 4.724 1.00 95.44 102 PHE A O 1
ATOM 793 N N . THR A 1 103 ? -3.340 -0.381 2.914 1.00 95.69 103 THR A N 1
ATOM 794 C CA . THR A 1 103 ? -4.628 -0.598 3.592 1.00 95.69 103 THR A CA 1
ATOM 795 C C . THR A 1 103 ? -4.470 -1.552 4.776 1.00 95.69 103 THR A C 1
ATOM 797 O O . THR A 1 103 ? -4.983 -1.279 5.857 1.00 95.69 103 THR A O 1
ATOM 800 N N . GLY A 1 104 ? -3.724 -2.647 4.607 1.00 95.50 104 GLY A N 1
ATOM 801 C CA . GLY A 1 104 ? -3.409 -3.582 5.685 1.00 95.50 104 GLY A CA 1
ATOM 802 C C . GLY A 1 104 ? -2.641 -2.929 6.835 1.00 95.50 104 GLY A C 1
ATOM 803 O O . GLY A 1 104 ? -2.974 -3.167 7.994 1.00 95.50 104 GLY A O 1
ATOM 804 N N . ILE A 1 105 ? -1.666 -2.068 6.533 1.00 94.00 105 ILE A N 1
ATOM 805 C CA . ILE A 1 105 ? -0.925 -1.298 7.543 1.00 94.00 105 ILE A CA 1
ATOM 806 C C . ILE A 1 105 ? -1.880 -0.371 8.307 1.00 94.00 105 ILE A C 1
ATOM 808 O O . ILE A 1 105 ? -1.909 -0.431 9.534 1.00 94.00 105 ILE A O 1
ATOM 812 N N . PHE A 1 106 ? -2.728 0.399 7.616 1.00 93.69 106 PHE A N 1
ATOM 813 C CA . PHE A 1 106 ? -3.736 1.249 8.264 1.00 93.69 106 PHE A CA 1
ATOM 814 C C . PHE A 1 106 ? -4.705 0.445 9.135 1.00 93.69 106 PHE A C 1
ATOM 816 O O . PHE A 1 106 ? -5.044 0.874 10.235 1.00 93.69 106 PHE A O 1
ATOM 823 N N . MET A 1 107 ? -5.125 -0.742 8.690 1.00 95.06 107 MET A N 1
ATOM 824 C CA . MET A 1 107 ? -5.977 -1.633 9.483 1.00 95.06 107 MET A CA 1
ATOM 825 C C . MET A 1 107 ? -5.293 -2.117 10.760 1.00 95.06 107 MET A C 1
ATOM 827 O O . MET A 1 107 ? -5.948 -2.209 11.797 1.00 95.06 107 MET A O 1
ATOM 831 N N . ILE A 1 108 ? -3.996 -2.432 10.701 1.00 93.25 108 ILE A N 1
ATOM 832 C CA . ILE A 1 108 ? -3.218 -2.793 11.889 1.00 93.25 108 ILE A CA 1
ATOM 833 C C . ILE A 1 108 ? -3.183 -1.590 12.842 1.00 93.25 108 ILE A C 1
ATOM 835 O O . ILE A 1 108 ? -3.508 -1.753 14.016 1.00 93.25 108 ILE A O 1
ATOM 839 N N . SER A 1 109 ? -2.879 -0.385 12.343 1.00 91.44 109 SER A N 1
ATOM 840 C CA . SER A 1 109 ? -2.860 0.855 13.141 1.00 91.44 109 SER A CA 1
ATOM 841 C C . SER A 1 109 ? -4.196 1.110 13.831 1.00 91.44 109 SER A C 1
ATOM 843 O O . SER A 1 109 ? -4.243 1.341 15.037 1.00 91.44 109 SER A O 1
ATOM 845 N N . ALA A 1 110 ? -5.288 0.984 13.080 1.00 92.00 110 ALA A N 1
ATOM 846 C CA . ALA A 1 110 ? -6.644 1.140 13.578 1.00 92.00 110 ALA A CA 1
ATOM 847 C C . ALA A 1 110 ? -7.003 0.078 14.627 1.00 92.00 110 ALA A C 1
ATOM 849 O O . ALA A 1 110 ? -7.625 0.390 15.638 1.00 92.00 110 ALA A O 1
ATOM 850 N N . ALA A 1 111 ? -6.588 -1.176 14.420 1.00 92.44 111 ALA A N 1
ATOM 851 C CA . ALA A 1 111 ? -6.817 -2.239 15.389 1.00 92.44 111 ALA A CA 1
ATOM 852 C C . ALA A 1 111 ? -6.101 -1.951 16.718 1.00 92.44 111 ALA A C 1
ATOM 854 O O . ALA A 1 111 ? -6.680 -2.170 17.778 1.00 92.44 111 ALA A O 1
ATOM 855 N N . PHE A 1 112 ? -4.880 -1.406 16.689 1.00 90.06 112 PHE A N 1
ATOM 856 C CA . PHE A 1 112 ? -4.154 -1.046 17.910 1.00 90.06 112 PHE A CA 1
ATOM 857 C C . PHE A 1 112 ? -4.883 -0.005 18.771 1.00 90.06 112 PHE A C 1
ATOM 859 O O . PHE A 1 112 ? -4.776 -0.074 19.998 1.00 90.06 112 PHE A O 1
ATOM 866 N N . CYS A 1 113 ? -5.697 0.875 18.171 1.00 88.75 113 CYS A N 1
ATOM 867 C CA . CYS A 1 113 ? -6.509 1.849 18.910 1.00 88.75 113 CYS A CA 1
ATOM 868 C C . CYS A 1 113 ? -7.486 1.209 19.906 1.00 88.75 113 CYS A C 1
ATOM 870 O O . CYS A 1 113 ? -7.908 1.885 20.840 1.00 88.75 113 CYS A O 1
ATOM 872 N N . PHE A 1 114 ? -7.839 -0.071 19.740 1.00 88.25 114 PHE A N 1
ATOM 873 C CA . PHE A 1 114 ? -8.707 -0.781 20.683 1.00 88.25 114 PHE A CA 1
ATOM 874 C C . PHE A 1 114 ? -8.023 -1.124 22.011 1.00 88.25 114 PHE A C 1
ATOM 876 O O . PHE A 1 114 ? -8.714 -1.356 22.998 1.00 88.25 114 PHE A O 1
ATOM 883 N N . TRP A 1 115 ? -6.687 -1.143 22.054 1.00 86.12 115 TRP A N 1
ATOM 884 C CA . TRP A 1 115 ? -5.919 -1.416 23.274 1.00 86.12 115 TRP A CA 1
ATOM 885 C C . TRP A 1 115 ? -5.179 -0.185 23.792 1.00 86.12 115 TRP A C 1
ATOM 887 O O . TRP A 1 115 ? -5.068 -0.004 25.002 1.00 86.12 115 TRP A O 1
ATOM 897 N N . THR A 1 116 ? -4.647 0.656 22.902 1.00 81.56 116 THR A N 1
ATOM 898 C CA . THR A 1 116 ? -3.937 1.876 23.295 1.00 81.56 116 THR A CA 1
ATOM 899 C C . THR A 1 116 ? -3.994 2.951 22.214 1.00 81.56 116 THR A C 1
ATOM 901 O O . THR A 1 116 ? -3.807 2.684 21.029 1.00 81.56 116 THR A O 1
ATOM 904 N N . LEU A 1 117 ? -4.194 4.200 22.638 1.00 72.00 117 LEU A N 1
ATOM 905 C CA . LEU A 1 117 ? -4.068 5.380 21.775 1.00 72.00 117 LEU A CA 1
ATOM 906 C C . LEU A 1 117 ? -2.630 5.931 21.744 1.00 72.00 117 LEU A C 1
ATOM 908 O O . LEU A 1 117 ? -2.283 6.698 20.852 1.00 72.00 117 LEU A O 1
ATOM 912 N N . GLN A 1 118 ? -1.774 5.521 22.685 1.00 66.19 118 GLN A N 1
ATOM 913 C CA . GLN A 1 118 ? -0.418 6.059 22.876 1.00 66.19 118 GLN A CA 1
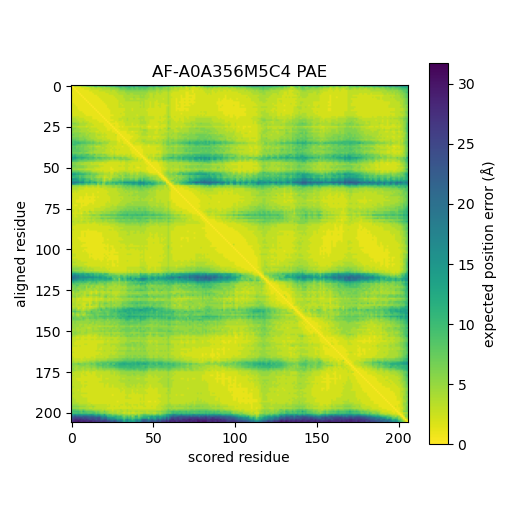ATOM 914 C C . GLN A 1 118 ? 0.625 5.429 21.928 1.00 66.19 118 GLN A C 1
ATOM 916 O O . GLN A 1 118 ? 1.752 5.903 21.854 1.00 66.19 118 GLN A O 1
ATOM 921 N N . GLY A 1 119 ? 0.264 4.374 21.185 1.00 64.12 119 GLY A N 1
ATOM 922 C CA . GLY A 1 119 ? 1.153 3.653 20.258 1.00 64.12 119 GLY A CA 1
ATOM 923 C C . GLY A 1 119 ? 1.073 4.092 18.790 1.00 64.12 119 GLY A C 1
ATOM 924 O O . GLY A 1 119 ? 1.702 3.474 17.933 1.00 64.12 119 GLY A O 1
ATOM 925 N N . LEU A 1 120 ? 0.296 5.132 18.476 1.00 73.19 120 LEU A N 1
ATOM 926 C CA . LEU A 1 120 ? 0.048 5.564 17.094 1.00 73.19 120 LEU A CA 1
ATOM 927 C C . LEU A 1 120 ? 1.298 6.117 16.394 1.00 73.19 120 LEU A C 1
ATOM 929 O O . LEU A 1 120 ? 1.451 5.932 15.189 1.00 73.19 120 LEU A O 1
ATOM 933 N N . GLU A 1 121 ? 2.222 6.734 17.133 1.00 76.69 121 GLU A N 1
ATOM 934 C CA . GLU A 1 121 ? 3.478 7.245 16.564 1.00 76.69 121 GLU A CA 1
ATOM 935 C C . GLU A 1 121 ? 4.335 6.123 15.970 1.00 76.69 121 GLU A C 1
ATOM 937 O O . GLU A 1 121 ? 4.852 6.255 14.862 1.00 76.69 121 GLU A O 1
ATOM 942 N N . VAL A 1 122 ? 4.416 4.980 16.658 1.00 78.94 122 VAL A N 1
ATOM 943 C CA . VAL A 1 122 ? 5.131 3.793 16.167 1.00 78.94 122 VAL A CA 1
ATOM 944 C C . VAL A 1 122 ? 4.511 3.302 14.859 1.00 78.94 122 VAL A C 1
ATOM 946 O O . VAL A 1 122 ? 5.226 2.977 13.913 1.00 78.94 122 VAL A O 1
ATOM 949 N N . MET A 1 123 ? 3.182 3.307 14.766 1.00 82.06 123 MET A N 1
ATOM 950 C CA . MET A 1 123 ? 2.466 2.892 13.559 1.00 82.06 123 MET A CA 1
ATOM 951 C C . MET A 1 123 ? 2.678 3.850 12.378 1.00 82.06 123 MET A C 1
ATOM 953 O O . MET A 1 123 ? 2.829 3.401 11.238 1.00 82.06 123 MET A O 1
ATOM 957 N N . ASN A 1 124 ? 2.762 5.156 12.642 1.00 81.62 124 ASN A N 1
ATOM 958 C CA . ASN A 1 124 ? 3.116 6.149 11.627 1.00 81.62 124 ASN A CA 1
ATOM 959 C C . ASN A 1 124 ? 4.543 5.923 11.113 1.00 81.62 124 ASN A C 1
ATOM 961 O O . ASN A 1 124 ? 4.756 5.913 9.904 1.00 81.62 124 ASN A O 1
ATOM 965 N N . ILE A 1 125 ? 5.496 5.618 12.003 1.00 83.31 125 ILE A N 1
ATOM 966 C CA . ILE A 1 125 ? 6.870 5.261 11.614 1.00 83.31 125 ILE A CA 1
ATOM 967 C C . ILE A 1 125 ? 6.884 4.014 10.721 1.00 83.31 125 ILE A C 1
ATOM 969 O O . ILE A 1 125 ? 7.605 3.989 9.727 1.00 83.31 125 ILE A O 1
ATOM 973 N N . PHE A 1 126 ? 6.085 2.986 11.022 1.00 80.62 126 PHE A N 1
ATOM 974 C CA . PHE A 1 126 ? 5.988 1.804 10.156 1.00 80.62 126 PHE A CA 1
ATOM 975 C C . PHE A 1 126 ? 5.394 2.124 8.782 1.00 80.62 126 PHE A C 1
ATOM 977 O O . PHE A 1 126 ? 5.851 1.582 7.775 1.00 80.62 126 PHE A O 1
ATOM 984 N N . THR A 1 127 ? 4.402 3.009 8.733 1.00 85.44 127 THR A N 1
ATOM 985 C CA . THR A 1 127 ? 3.751 3.431 7.489 1.00 85.44 127 THR A CA 1
ATOM 986 C C . THR A 1 127 ? 4.706 4.244 6.615 1.00 85.44 127 THR A C 1
ATOM 988 O O . THR A 1 127 ? 4.972 3.872 5.469 1.00 85.44 127 THR A O 1
ATOM 991 N N . ASP A 1 128 ? 5.265 5.323 7.165 1.00 85.81 128 ASP A N 1
ATOM 992 C CA . ASP A 1 128 ? 6.167 6.223 6.447 1.00 85.81 128 ASP A CA 1
ATOM 993 C C . ASP A 1 128 ? 7.506 5.543 6.151 1.00 85.81 128 ASP A C 1
ATOM 995 O O . ASP A 1 128 ? 7.987 5.587 5.021 1.00 85.81 128 ASP A O 1
ATOM 999 N N . GLY A 1 129 ? 8.072 4.822 7.120 1.00 84.69 129 GLY A N 1
ATOM 1000 C CA . GLY A 1 129 ? 9.297 4.045 6.939 1.00 84.69 129 GLY A CA 1
ATOM 1001 C C . GLY A 1 129 ? 9.131 2.917 5.921 1.00 84.69 129 GLY A C 1
ATOM 1002 O O . GLY A 1 129 ? 10.021 2.690 5.104 1.00 84.69 129 GLY A O 1
ATOM 1003 N N . GLY A 1 130 ? 7.977 2.242 5.910 1.00 84.94 130 GLY A N 1
ATOM 1004 C CA . GLY A 1 130 ? 7.647 1.236 4.902 1.00 84.94 130 GLY A CA 1
ATOM 1005 C C . GLY A 1 130 ? 7.552 1.828 3.497 1.00 84.94 130 GLY A C 1
ATOM 1006 O O . GLY A 1 130 ? 8.110 1.269 2.554 1.00 84.94 130 GLY A O 1
ATOM 1007 N N . ARG A 1 131 ? 6.919 2.996 3.355 1.00 88.12 131 ARG A N 1
ATOM 1008 C CA . ARG A 1 131 ? 6.846 3.735 2.087 1.00 88.12 131 ARG A CA 1
ATOM 1009 C C . ARG A 1 131 ? 8.223 4.190 1.598 1.00 88.12 131 ARG A C 1
ATOM 1011 O O . ARG A 1 131 ? 8.541 3.991 0.426 1.00 88.12 131 ARG A O 1
ATOM 1018 N N . GLU A 1 132 ? 9.038 4.751 2.487 1.00 86.69 132 GLU A N 1
ATOM 1019 C CA . GLU A 1 132 ? 10.412 5.178 2.196 1.00 86.69 132 GLU A CA 1
ATOM 1020 C C . GLU A 1 132 ? 11.314 4.008 1.792 1.00 86.69 132 GLU A C 1
ATOM 1022 O O . GLU A 1 132 ? 12.176 4.159 0.934 1.00 86.69 132 GLU A O 1
ATOM 1027 N N . MET A 1 133 ? 11.102 2.825 2.366 1.00 85.25 133 MET A N 1
ATOM 1028 C CA . MET A 1 133 ? 11.812 1.603 1.980 1.00 85.25 133 MET A CA 1
ATOM 1029 C C . MET A 1 133 ? 11.347 1.067 0.628 1.00 85.25 133 MET A C 1
ATOM 1031 O O . MET A 1 133 ? 12.150 0.621 -0.187 1.00 85.25 133 MET A O 1
ATOM 1035 N N . ALA A 1 134 ? 10.040 1.100 0.376 1.00 85.75 134 ALA A N 1
ATOM 1036 C CA . ALA A 1 134 ? 9.463 0.497 -0.814 1.00 85.75 134 ALA A CA 1
ATOM 1037 C C . ALA A 1 134 ? 9.722 1.312 -2.089 1.00 85.75 134 ALA A C 1
ATOM 1039 O O . ALA A 1 134 ? 9.710 0.737 -3.177 1.00 85.75 134 ALA A O 1
ATOM 1040 N N . GLN A 1 135 ? 9.943 2.629 -1.987 1.00 86.44 135 GLN A N 1
ATOM 1041 C CA . GLN A 1 135 ? 10.154 3.506 -3.150 1.00 86.44 135 GLN A CA 1
ATOM 1042 C C . GLN A 1 135 ? 11.517 3.324 -3.834 1.00 86.44 135 GLN A C 1
ATOM 1044 O O . GLN A 1 135 ? 11.732 3.882 -4.910 1.00 86.44 135 GLN A O 1
ATOM 1049 N N . TYR A 1 136 ? 12.412 2.520 -3.255 1.00 85.06 136 TYR A N 1
ATOM 1050 C CA . TYR A 1 136 ? 13.694 2.169 -3.852 1.00 85.06 136 TYR A CA 1
ATOM 1051 C C . TYR A 1 136 ? 13.802 0.657 -4.109 1.00 85.06 136 TYR A C 1
ATOM 1053 O O . TYR A 1 136 ? 13.198 -0.145 -3.392 1.00 85.06 136 TYR A O 1
ATOM 1061 N N . PRO A 1 137 ? 14.576 0.239 -5.128 1.00 80.69 137 PRO A N 1
ATOM 1062 C CA . PRO A 1 137 ? 14.933 -1.163 -5.328 1.00 80.69 137 PRO A CA 1
ATOM 1063 C C . PRO A 1 137 ? 15.545 -1.787 -4.062 1.00 80.69 137 PRO A C 1
ATOM 1065 O O . PRO A 1 137 ? 16.380 -1.170 -3.406 1.00 80.69 137 PRO A O 1
ATOM 1068 N N . LEU A 1 138 ? 15.117 -2.999 -3.684 1.00 81.88 138 LEU A N 1
ATOM 1069 C CA . LEU A 1 138 ? 15.484 -3.568 -2.380 1.00 81.88 138 LEU A CA 1
ATOM 1070 C C . LEU A 1 138 ? 16.952 -4.015 -2.276 1.00 81.88 138 LEU A C 1
ATOM 1072 O O . LEU A 1 138 ? 17.467 -4.196 -1.176 1.00 81.88 138 LEU A O 1
ATOM 1076 N N . ASP A 1 139 ? 17.632 -4.181 -3.404 1.00 79.88 139 ASP A N 1
ATOM 1077 C CA . ASP A 1 139 ? 19.045 -4.545 -3.516 1.00 79.88 139 ASP A CA 1
ATOM 1078 C C . ASP A 1 139 ? 20.007 -3.513 -2.912 1.00 79.88 139 ASP A C 1
ATOM 1080 O O . ASP A 1 139 ? 21.129 -3.875 -2.556 1.00 79.88 139 ASP A O 1
ATOM 1084 N N . ILE A 1 140 ? 19.569 -2.264 -2.716 1.00 82.94 140 ILE A N 1
ATOM 1085 C CA . ILE A 1 140 ? 20.378 -1.240 -2.037 1.00 82.94 140 ILE A CA 1
ATOM 1086 C C . ILE A 1 140 ? 20.413 -1.422 -0.511 1.00 82.94 140 ILE A C 1
ATOM 1088 O O . ILE A 1 140 ? 21.264 -0.840 0.164 1.00 82.94 140 ILE A O 1
ATOM 1092 N N . TYR A 1 141 ? 19.488 -2.204 0.056 1.00 83.50 141 TYR A N 1
ATOM 1093 C CA . TYR A 1 141 ? 19.365 -2.388 1.500 1.00 83.50 141 TYR A CA 1
ATOM 1094 C C . TYR A 1 141 ? 20.113 -3.627 1.999 1.00 83.50 141 TYR A C 1
ATOM 1096 O O . TYR A 1 141 ? 20.395 -4.586 1.280 1.00 83.50 141 TYR A O 1
ATOM 1104 N N . LYS A 1 142 ? 20.398 -3.647 3.307 1.00 86.19 142 LYS A N 1
ATOM 1105 C CA . LYS A 1 142 ? 20.960 -4.831 3.972 1.00 86.19 142 LYS A CA 1
ATOM 1106 C C . LYS A 1 142 ? 19.998 -6.023 3.854 1.00 86.19 142 LYS A C 1
ATOM 1108 O O . LYS A 1 142 ? 18.775 -5.862 3.870 1.00 86.19 142 LYS A O 1
ATOM 1113 N N . LYS A 1 143 ? 20.553 -7.240 3.816 1.00 86.44 143 LYS A N 1
ATOM 1114 C CA . LYS A 1 143 ? 19.786 -8.489 3.634 1.00 86.44 143 LYS A CA 1
ATOM 1115 C C . LYS A 1 143 ? 18.653 -8.662 4.650 1.00 86.44 143 LYS A C 1
ATOM 1117 O O . LYS A 1 143 ? 17.567 -9.075 4.263 1.00 86.44 143 LYS A O 1
ATOM 1122 N N . GLU A 1 144 ? 18.876 -8.314 5.916 1.00 86.88 144 GLU A N 1
ATOM 1123 C CA . GLU A 1 144 ? 17.849 -8.473 6.957 1.00 86.88 144 GLU A CA 1
ATOM 1124 C C . GLU A 1 144 ? 16.659 -7.523 6.768 1.00 86.88 144 GLU A C 1
ATOM 1126 O O . GLU A 1 144 ? 15.509 -7.940 6.885 1.00 86.88 144 GLU A O 1
ATOM 1131 N N . ILE A 1 145 ? 16.926 -6.276 6.368 1.00 83.75 145 ILE A N 1
ATOM 1132 C CA . ILE A 1 145 ? 15.888 -5.290 6.033 1.00 83.75 145 ILE A CA 1
ATOM 1133 C C . ILE A 1 145 ? 15.075 -5.787 4.834 1.00 83.75 145 ILE A C 1
ATOM 1135 O O . ILE A 1 145 ? 13.846 -5.815 4.868 1.00 83.75 145 ILE A O 1
ATOM 1139 N N . THR A 1 146 ? 15.769 -6.269 3.802 1.00 84.50 146 THR A N 1
ATOM 1140 C CA . THR A 1 146 ? 15.137 -6.838 2.607 1.00 84.50 146 THR A CA 1
ATOM 1141 C C . THR A 1 146 ? 14.233 -8.019 2.958 1.00 84.50 146 THR A C 1
ATOM 1143 O O . THR A 1 146 ? 13.107 -8.091 2.471 1.00 84.50 146 THR A O 1
ATOM 1146 N N . ARG A 1 147 ? 14.682 -8.937 3.828 1.00 86.88 147 ARG A N 1
ATOM 1147 C CA . ARG A 1 147 ? 13.872 -10.081 4.280 1.00 86.88 147 ARG A CA 1
ATOM 1148 C C . ARG A 1 147 ? 12.627 -9.626 5.027 1.00 86.88 147 ARG A C 1
ATOM 1150 O O . ARG A 1 147 ? 11.545 -10.113 4.716 1.00 86.88 147 ARG A O 1
ATOM 1157 N N . PHE A 1 148 ? 12.758 -8.683 5.956 1.00 87.94 148 PHE A N 1
ATOM 1158 C CA . PHE A 1 148 ? 11.614 -8.149 6.692 1.00 87.94 148 PHE A CA 1
ATOM 1159 C C . PHE A 1 148 ? 10.565 -7.560 5.739 1.00 87.94 148 PHE A C 1
ATOM 1161 O O . PHE A 1 148 ? 9.408 -7.974 5.751 1.00 87.94 148 PHE A O 1
ATOM 1168 N N . PHE A 1 149 ? 10.974 -6.684 4.822 1.00 85.12 149 PHE A N 1
ATOM 1169 C CA . PHE A 1 149 ? 10.051 -6.067 3.867 1.00 85.12 149 PHE A CA 1
ATOM 1170 C C . PHE A 1 149 ? 9.588 -6.994 2.736 1.00 85.12 149 PHE A C 1
ATOM 1172 O O . PHE A 1 149 ? 8.661 -6.651 2.008 1.00 85.12 149 PHE A O 1
ATOM 1179 N N . THR A 1 150 ? 10.176 -8.181 2.594 1.00 86.31 150 THR A N 1
ATOM 1180 C CA . THR A 1 150 ? 9.716 -9.199 1.637 1.00 86.31 150 THR A CA 1
ATOM 1181 C C . THR A 1 150 ? 8.750 -10.197 2.272 1.00 86.31 150 THR A C 1
ATOM 1183 O O . THR A 1 150 ? 7.799 -10.609 1.615 1.00 86.31 150 THR A O 1
ATOM 1186 N N . TYR A 1 151 ? 8.967 -10.580 3.533 1.00 86.81 151 TYR A N 1
ATOM 1187 C CA . TYR A 1 151 ? 8.210 -11.657 4.179 1.00 86.81 151 TYR A CA 1
ATOM 1188 C C . TYR A 1 151 ? 7.220 -11.176 5.246 1.00 86.81 151 TYR A C 1
ATOM 1190 O O . TYR A 1 151 ? 6.195 -11.823 5.430 1.00 86.81 151 TYR A O 1
ATOM 1198 N N . ALA A 1 152 ? 7.491 -10.061 5.933 1.00 88.06 152 ALA A N 1
ATOM 1199 C CA . ALA A 1 152 ? 6.592 -9.528 6.959 1.00 88.06 152 ALA A CA 1
ATOM 1200 C C . ALA A 1 152 ? 5.545 -8.561 6.378 1.00 88.06 152 ALA A C 1
ATOM 1202 O O . ALA A 1 152 ? 4.365 -8.727 6.664 1.00 88.06 152 ALA A O 1
ATOM 1203 N N . ILE A 1 153 ? 5.955 -7.587 5.548 1.00 87.81 153 ILE A N 1
ATOM 1204 C CA . ILE A 1 153 ? 5.066 -6.557 4.937 1.00 87.81 153 ILE A CA 1
ATOM 1205 C C . ILE A 1 153 ? 4.842 -6.755 3.411 1.00 87.81 153 ILE A C 1
ATOM 1207 O O . ILE A 1 153 ? 4.094 -6.043 2.760 1.00 87.81 153 ILE A O 1
ATOM 1211 N N . PRO A 1 154 ? 5.315 -7.861 2.843 1.00 93.19 154 PRO A N 1
ATOM 1212 C CA . PRO A 1 154 ? 5.559 -8.085 1.398 1.00 93.19 154 PRO A CA 1
ATOM 1213 C C . PRO A 1 154 ? 5.767 -6.933 0.373 1.00 93.19 154 PRO A C 1
ATOM 1215 O O . PRO A 1 154 ? 5.495 -7.141 -0.813 1.00 93.19 154 PRO A O 1
ATOM 1218 N N . PHE A 1 155 ? 6.349 -5.772 0.704 1.00 92.19 155 PHE A N 1
ATOM 1219 C CA . PHE A 1 155 ? 6.703 -4.748 -0.308 1.00 92.19 155 PHE A CA 1
ATOM 1220 C C . PHE A 1 155 ? 7.624 -5.268 -1.427 1.00 92.19 155 PHE A C 1
ATOM 1222 O O . PHE A 1 155 ? 7.504 -4.848 -2.582 1.00 92.19 155 PHE A O 1
ATOM 1229 N N . GLY A 1 156 ? 8.509 -6.222 -1.122 1.00 91.81 156 GLY A N 1
ATOM 1230 C CA . GLY A 1 156 ? 9.368 -6.851 -2.131 1.00 91.81 156 GLY A CA 1
ATOM 1231 C C . GLY A 1 156 ? 8.598 -7.623 -3.208 1.00 91.81 156 GLY A C 1
ATOM 1232 O O . GLY A 1 156 ? 9.011 -7.626 -4.369 1.00 91.81 156 GLY A O 1
A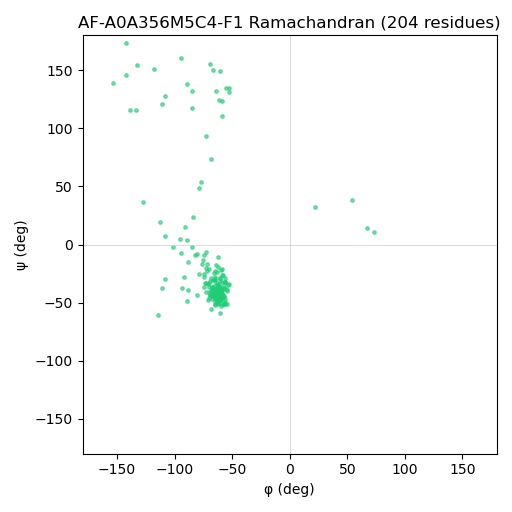TOM 1233 N N . LEU A 1 157 ? 7.459 -8.224 -2.845 1.00 94.62 157 LEU A N 1
ATOM 1234 C CA . LEU A 1 157 ? 6.579 -8.938 -3.777 1.00 94.62 157 LEU A CA 1
ATOM 1235 C C . LEU A 1 157 ? 5.780 -7.979 -4.668 1.00 94.62 157 LEU A C 1
ATOM 1237 O O . LEU A 1 157 ? 5.416 -8.338 -5.784 1.00 94.62 157 LEU A O 1
ATOM 1241 N N . VAL A 1 158 ? 5.509 -6.769 -4.175 1.00 95.50 158 VAL A N 1
ATOM 1242 C CA . VAL A 1 158 ? 4.691 -5.771 -4.870 1.00 95.50 158 VAL A CA 1
ATOM 1243 C C . VAL A 1 158 ? 5.495 -4.891 -5.802 1.00 95.50 158 VAL A C 1
ATOM 1245 O O . VAL A 1 158 ? 4.995 -4.559 -6.867 1.00 95.50 158 VAL A O 1
ATOM 1248 N N . ASN A 1 159 ? 6.705 -4.490 -5.416 1.00 93.12 159 ASN A N 1
ATOM 1249 C CA . ASN A 1 159 ? 7.468 -3.522 -6.196 1.00 93.12 159 ASN A CA 1
ATOM 1250 C C . ASN A 1 159 ? 8.734 -4.144 -6.788 1.00 93.12 159 ASN A C 1
ATOM 1252 O O . ASN A 1 159 ? 8.871 -4.252 -8.001 1.00 93.12 159 ASN A O 1
ATOM 1256 N N . TYR A 1 160 ? 9.639 -4.632 -5.940 1.00 90.56 160 TYR A N 1
ATOM 1257 C CA . TYR A 1 160 ? 10.979 -5.032 -6.375 1.00 90.56 160 TYR A CA 1
ATOM 1258 C C . TYR A 1 160 ? 10.999 -6.220 -7.352 1.00 90.56 160 TYR A C 1
ATOM 1260 O O . TYR A 1 160 ? 11.607 -6.140 -8.416 1.00 90.56 160 TYR A O 1
ATOM 1268 N N . LEU A 1 161 ? 10.343 -7.334 -7.025 1.00 92.25 161 LEU A N 1
ATOM 1269 C CA . LEU A 1 161 ? 10.349 -8.525 -7.882 1.00 92.25 161 LEU A CA 1
ATOM 1270 C C . LEU A 1 161 ? 9.610 -8.338 -9.223 1.00 92.25 161 LEU A C 1
ATOM 1272 O O . LEU A 1 161 ? 10.193 -8.682 -10.252 1.00 92.25 161 LEU A O 1
ATOM 1276 N N . PRO A 1 162 ? 8.387 -7.777 -9.277 1.00 94.69 162 PRO A N 1
ATOM 1277 C CA . PRO A 1 162 ? 7.721 -7.495 -10.552 1.00 94.69 162 PRO A CA 1
ATOM 1278 C C . PRO A 1 162 ? 8.446 -6.427 -11.3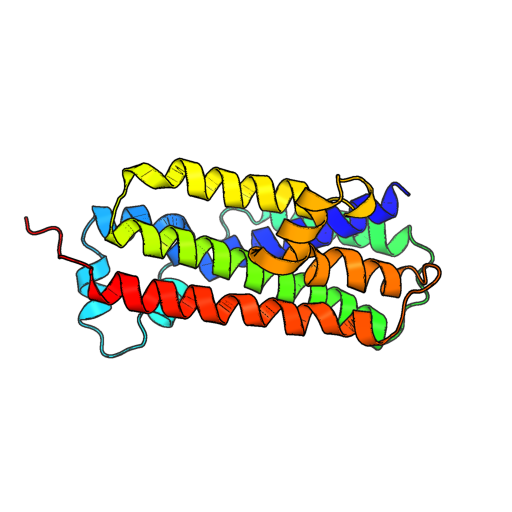84 1.00 94.69 162 PRO A C 1
ATOM 1280 O O . PRO A 1 162 ? 8.455 -6.531 -12.611 1.00 94.69 162 PRO A O 1
ATOM 1283 N N . LEU A 1 163 ? 9.126 -5.458 -10.756 1.00 93.50 163 LEU A N 1
ATOM 1284 C CA . LEU A 1 163 ? 9.996 -4.510 -11.460 1.00 93.50 163 LEU A CA 1
ATOM 1285 C C . LEU A 1 163 ? 11.109 -5.235 -12.227 1.00 93.50 163 LEU A C 1
ATOM 1287 O O . LEU A 1 163 ? 11.375 -4.897 -13.379 1.00 93.50 163 LEU A O 1
ATOM 1291 N N . ARG A 1 164 ? 11.728 -6.265 -11.634 1.00 93.12 164 ARG A N 1
ATOM 1292 C CA . ARG A 1 164 ? 12.760 -7.054 -12.328 1.00 93.12 164 ARG A CA 1
ATOM 1293 C C . ARG A 1 164 ? 12.237 -7.711 -13.599 1.00 93.12 164 ARG A C 1
ATOM 1295 O O . ARG A 1 164 ? 12.964 -7.754 -14.585 1.00 93.12 164 ARG A O 1
ATOM 1302 N N . PHE A 1 165 ? 10.989 -8.172 -13.584 1.00 94.94 165 PHE A N 1
ATOM 1303 C CA . PHE A 1 165 ? 10.315 -8.691 -14.772 1.00 94.94 165 PHE A CA 1
ATOM 1304 C C . PHE A 1 165 ? 9.984 -7.591 -15.799 1.00 94.94 165 PHE A C 1
ATOM 1306 O O . PHE A 1 165 ? 10.164 -7.801 -16.999 1.00 94.94 165 PHE A O 1
ATOM 1313 N N . LEU A 1 166 ? 9.527 -6.411 -15.358 1.00 95.00 166 LEU A N 1
ATOM 1314 C CA . LEU A 1 166 ? 9.251 -5.279 -16.257 1.00 95.00 166 LEU A CA 1
ATOM 1315 C C . LEU A 1 166 ? 10.499 -4.831 -17.022 1.00 95.00 166 LEU A C 1
ATOM 1317 O O . LEU A 1 166 ? 10.418 -4.559 -18.218 1.00 95.00 166 LEU A O 1
ATOM 1321 N N . LEU A 1 167 ? 11.635 -4.785 -16.329 1.00 93.19 167 LEU A N 1
ATOM 1322 C CA . LEU A 1 167 ? 12.925 -4.340 -16.857 1.00 93.19 167 LEU A CA 1
ATOM 1323 C C . LEU A 1 167 ? 13.712 -5.438 -17.582 1.00 93.19 167 LEU A C 1
ATOM 1325 O O . LEU A 1 167 ? 14.805 -5.162 -18.066 1.00 93.19 167 LEU A O 1
ATOM 1329 N N . ASP A 1 168 ? 13.187 -6.665 -17.633 1.00 92.94 168 ASP A N 1
ATOM 1330 C CA . ASP A 1 168 ? 13.864 -7.826 -18.225 1.00 92.94 168 ASP A CA 1
ATOM 1331 C C . ASP A 1 168 ? 15.269 -8.072 -17.641 1.00 92.94 168 ASP A C 1
ATOM 1333 O O . ASP A 1 168 ? 16.227 -8.413 -18.336 1.00 92.94 168 ASP A O 1
ATOM 1337 N N . LEU A 1 169 ? 15.416 -7.858 -16.327 1.00 91.00 169 LEU A N 1
ATOM 1338 C CA . LEU A 1 169 ? 16.706 -7.998 -15.656 1.00 91.00 169 LEU A CA 1
ATOM 1339 C C . LEU A 1 169 ? 17.170 -9.468 -15.657 1.00 91.00 169 LEU A C 1
ATOM 1341 O O . LEU A 1 169 ? 16.334 -10.377 -15.572 1.00 91.00 169 LEU A O 1
ATOM 1345 N N . PRO A 1 170 ? 18.492 -9.738 -15.658 1.00 89.00 170 PRO A N 1
ATOM 1346 C CA . PRO A 1 170 ? 19.021 -11.098 -15.606 1.00 89.00 170 PRO A CA 1
ATOM 1347 C C . PRO A 1 170 ? 18.446 -11.915 -14.439 1.00 89.00 170 PRO A C 1
ATOM 1349 O O . PRO A 1 170 ? 18.394 -11.460 -13.288 1.00 89.00 170 PRO A O 1
ATOM 1352 N N . GLY A 1 171 ? 17.995 -13.136 -14.744 1.00 86.25 171 GLY A N 1
ATOM 1353 C CA . GLY A 1 171 ? 17.363 -14.040 -13.777 1.00 86.25 171 GLY A CA 1
ATOM 1354 C C . GLY A 1 171 ? 15.941 -13.643 -13.356 1.00 86.25 171 GLY A C 1
ATOM 1355 O O . GLY A 1 171 ? 15.418 -14.206 -12.392 1.00 86.25 171 GLY A O 1
ATOM 1356 N N . SER A 1 172 ? 15.317 -12.672 -14.031 1.00 89.62 172 SER A N 1
ATOM 1357 C CA . SER A 1 172 ? 13.879 -12.431 -13.906 1.00 89.62 172 SER A CA 1
ATOM 1358 C C . SER A 1 172 ? 13.085 -13.570 -14.548 1.00 89.62 172 SER A C 1
ATOM 1360 O O . SER A 1 172 ? 13.585 -14.319 -15.389 1.00 89.62 172 SER A O 1
ATOM 1362 N N . SER A 1 173 ? 11.849 -13.762 -14.095 1.00 91.50 173 SER A N 1
ATOM 1363 C CA . SER A 1 173 ? 10.998 -14.842 -14.589 1.00 91.50 173 SER A CA 1
ATOM 1364 C C . SER A 1 173 ? 9.547 -14.380 -14.693 1.00 91.50 173 SER A C 1
ATOM 1366 O O . SER A 1 173 ? 9.110 -13.609 -13.835 1.00 91.50 173 SER A O 1
ATOM 1368 N N . PRO A 1 174 ? 8.767 -14.854 -15.685 1.00 90.69 174 PRO A N 1
ATOM 1369 C CA . PRO A 1 174 ? 7.406 -14.371 -15.921 1.00 90.69 174 PRO A CA 1
ATOM 1370 C C . PRO A 1 174 ? 6.455 -14.481 -14.728 1.00 90.69 174 PRO A C 1
ATOM 1372 O O . PRO A 1 174 ? 5.560 -13.655 -14.585 1.00 90.69 174 PRO A O 1
ATOM 1375 N N . TRP A 1 175 ? 6.653 -15.450 -13.830 1.00 92.88 175 TRP A N 1
ATOM 1376 C CA . TRP A 1 175 ? 5.807 -15.597 -12.640 1.00 92.88 175 TRP A CA 1
ATOM 1377 C C . TRP A 1 175 ? 5.930 -14.414 -11.664 1.00 92.88 175 TRP A C 1
ATOM 1379 O O . TRP A 1 175 ? 4.995 -14.150 -10.908 1.00 92.88 175 TRP A O 1
ATOM 1389 N N . GLN A 1 176 ? 7.037 -13.660 -11.710 1.00 94.75 176 GLN A N 1
ATOM 1390 C CA . GLN A 1 176 ? 7.239 -12.468 -10.879 1.00 94.75 176 GLN A CA 1
ATOM 1391 C C . GLN A 1 176 ? 6.216 -11.366 -11.189 1.00 94.75 176 GLN A C 1
ATOM 1393 O O . GLN A 1 176 ? 5.912 -10.567 -10.308 1.00 94.75 176 GLN A O 1
ATOM 1398 N N . ALA A 1 177 ? 5.623 -11.367 -12.391 1.00 95.19 177 ALA A N 1
ATOM 1399 C CA . ALA A 1 177 ? 4.534 -10.471 -12.779 1.00 95.19 177 ALA A CA 1
ATOM 1400 C C . ALA A 1 177 ? 3.313 -10.553 -11.847 1.00 95.19 177 ALA A C 1
ATOM 1402 O O . ALA A 1 177 ? 2.620 -9.560 -11.635 1.00 95.19 177 ALA A O 1
ATOM 1403 N N . PHE A 1 178 ? 3.056 -11.737 -11.285 1.00 96.56 178 PHE A N 1
ATOM 1404 C CA . PHE A 1 178 ? 1.858 -12.036 -10.500 1.00 96.56 178 PHE A CA 1
ATOM 1405 C C . PHE A 1 178 ? 2.105 -12.019 -8.989 1.00 96.56 178 PHE A C 1
ATOM 1407 O O . PHE A 1 178 ? 1.166 -12.165 -8.209 1.00 96.56 178 PHE A O 1
ATOM 1414 N N . LEU A 1 179 ? 3.346 -11.796 -8.550 1.00 96.44 179 LEU A N 1
ATOM 1415 C CA . LEU A 1 179 ? 3.692 -11.703 -7.132 1.00 96.44 179 LEU A CA 1
ATOM 1416 C C . LEU A 1 179 ? 2.922 -10.641 -6.334 1.00 96.44 179 LEU A C 1
ATOM 1418 O O . LEU A 1 179 ? 2.632 -10.919 -5.166 1.00 96.44 179 LEU A O 1
ATOM 1422 N N . PRO A 1 180 ? 2.516 -9.486 -6.901 1.00 97.25 180 PRO A N 1
ATOM 1423 C CA . PRO A 1 180 ? 1.675 -8.554 -6.159 1.00 97.25 180 PRO A CA 1
ATOM 1424 C C . PRO A 1 180 ? 0.345 -9.163 -5.695 1.00 97.25 180 PRO A C 1
ATOM 1426 O O . PRO A 1 180 ? -0.180 -8.749 -4.667 1.00 97.25 180 PRO A O 1
ATOM 1429 N N . LEU A 1 181 ? -0.183 -10.183 -6.389 1.00 96.75 181 LEU A N 1
ATOM 1430 C CA . LEU A 1 181 ? -1.371 -10.917 -5.935 1.00 96.75 181 LEU A CA 1
ATOM 1431 C C . LEU A 1 181 ? -1.083 -11.720 -4.667 1.00 96.75 181 LEU A C 1
ATOM 1433 O O . LEU A 1 181 ? -1.906 -11.752 -3.757 1.00 96.75 181 LEU A O 1
ATOM 1437 N N . LEU A 1 182 ? 0.095 -12.341 -4.585 1.00 96.12 182 LEU A N 1
ATOM 1438 C CA . LEU A 1 182 ? 0.515 -13.080 -3.396 1.00 96.12 182 LEU A CA 1
ATOM 1439 C C . LEU A 1 182 ? 0.691 -12.141 -2.197 1.00 96.12 182 LEU A C 1
ATOM 1441 O O . LEU A 1 182 ? 0.349 -12.503 -1.074 1.00 96.12 182 LEU A O 1
ATOM 1445 N N . ALA A 1 183 ? 1.159 -10.914 -2.433 1.00 95.50 183 ALA A N 1
ATOM 1446 C CA . ALA A 1 183 ? 1.282 -9.903 -1.390 1.00 95.50 183 ALA A CA 1
ATOM 1447 C C . ALA A 1 183 ? -0.060 -9.545 -0.732 1.00 95.50 183 ALA A C 1
ATOM 1449 O O . ALA A 1 183 ? -0.085 -9.227 0.454 1.00 95.50 183 ALA A O 1
ATOM 1450 N N . LEU A 1 184 ? -1.183 -9.659 -1.454 1.00 96.56 184 LEU A N 1
ATOM 1451 C CA . LEU A 1 184 ? -2.518 -9.410 -0.897 1.00 96.56 184 LEU A CA 1
ATOM 1452 C C . LEU A 1 184 ? -2.900 -10.398 0.213 1.00 96.56 184 LEU A C 1
ATOM 1454 O O . LEU A 1 184 ? -3.780 -10.086 1.014 1.00 96.56 184 LEU A O 1
ATOM 1458 N N . LEU A 1 185 ? -2.217 -11.545 0.335 1.00 96.44 185 LEU A N 1
ATOM 1459 C CA . LEU A 1 185 ? -2.382 -12.437 1.488 1.00 96.44 185 LEU A CA 1
ATOM 1460 C C . LEU A 1 185 ? -2.031 -11.750 2.814 1.00 96.44 185 LEU A C 1
ATOM 1462 O O . LEU A 1 185 ? -2.542 -12.160 3.853 1.00 96.44 185 LEU A O 1
ATOM 1466 N N . PHE A 1 186 ? -1.239 -10.672 2.790 1.00 96.44 186 PHE A N 1
ATOM 1467 C CA . PHE A 1 186 ? -0.973 -9.830 3.957 1.00 96.44 186 PHE A CA 1
ATOM 1468 C C . PHE A 1 186 ? -2.249 -9.234 4.572 1.00 96.44 186 PHE A C 1
ATOM 1470 O O . PHE A 1 186 ? -2.305 -9.019 5.777 1.00 96.44 186 PHE A O 1
ATOM 1477 N N . LEU A 1 187 ? -3.321 -9.048 3.795 1.00 96.81 187 LEU A N 1
ATOM 1478 C CA . LEU A 1 187 ? -4.598 -8.572 4.334 1.00 96.81 187 LEU A CA 1
ATOM 1479 C C . LEU A 1 187 ? -5.253 -9.577 5.293 1.00 96.81 187 LEU A C 1
ATOM 1481 O O . LEU A 1 187 ? -6.036 -9.171 6.150 1.00 96.81 187 LEU A O 1
ATOM 1485 N N . ILE A 1 188 ? -4.942 -10.873 5.186 1.00 97.00 188 ILE A N 1
ATOM 1486 C CA . ILE A 1 188 ? -5.517 -11.916 6.046 1.00 97.00 188 ILE A CA 1
ATOM 1487 C C . ILE A 1 188 ? -5.182 -11.654 7.524 1.00 97.00 188 ILE A C 1
ATOM 1489 O O . ILE A 1 188 ? -6.125 -11.489 8.307 1.00 97.00 188 ILE A O 1
ATOM 1493 N N . PRO A 1 189 ? -3.902 -11.568 7.946 1.00 96.56 189 PRO A N 1
ATOM 1494 C CA . PRO A 1 189 ? -3.576 -11.247 9.331 1.00 96.56 189 PRO A CA 1
ATOM 1495 C C . PRO A 1 189 ? -4.086 -9.863 9.757 1.00 96.56 189 PRO A C 1
ATOM 1497 O O . PRO A 1 189 ? -4.548 -9.736 10.889 1.00 96.56 189 PRO A O 1
ATOM 1500 N N . CYS A 1 190 ? -4.108 -8.856 8.874 1.00 96.44 190 CYS A N 1
ATOM 1501 C CA . CYS A 1 190 ? -4.676 -7.534 9.184 1.00 96.44 190 CYS A CA 1
ATOM 1502 C C . CYS A 1 190 ? -6.167 -7.613 9.548 1.00 96.44 190 CYS A C 1
ATOM 1504 O O . CYS A 1 190 ? -6.604 -7.050 10.551 1.00 96.44 190 CYS A O 1
ATOM 1506 N N . ILE A 1 191 ? -6.959 -8.348 8.759 1.00 96.56 191 ILE A N 1
ATOM 1507 C CA . ILE A 1 191 ? -8.393 -8.552 9.008 1.00 96.56 191 ILE A CA 1
ATOM 1508 C C . ILE A 1 191 ? -8.611 -9.359 10.291 1.00 96.56 191 ILE A C 1
ATOM 1510 O O . ILE A 1 191 ? -9.540 -9.067 11.046 1.00 96.56 191 ILE A O 1
ATOM 1514 N N . LEU A 1 192 ? -7.785 -10.376 10.550 1.00 96.62 192 LEU A N 1
ATOM 1515 C CA . LEU A 1 192 ? -7.863 -11.154 11.788 1.00 96.62 192 LEU A CA 1
ATOM 1516 C C . LEU A 1 192 ? -7.567 -10.278 13.007 1.00 96.62 192 LEU A C 1
ATOM 1518 O O . LEU A 1 192 ? -8.346 -10.297 13.959 1.00 96.62 192 LEU A O 1
ATOM 1522 N N . LEU A 1 193 ? -6.506 -9.469 12.953 1.00 95.62 193 LEU A N 1
ATOM 1523 C CA . LEU A 1 193 ? -6.153 -8.528 14.013 1.00 95.62 193 LEU A CA 1
ATOM 1524 C C . LEU A 1 193 ? -7.270 -7.516 14.263 1.00 95.62 193 LEU A C 1
ATOM 1526 O O . LEU A 1 193 ? -7.669 -7.323 15.409 1.00 95.62 193 LEU A O 1
ATOM 1530 N N . TRP A 1 194 ? -7.842 -6.949 13.199 1.00 95.81 194 TRP A N 1
ATOM 1531 C CA . TRP A 1 194 ? -9.003 -6.068 13.292 1.00 95.81 194 TRP A CA 1
ATOM 1532 C C . TRP A 1 194 ? -10.176 -6.747 14.004 1.00 95.81 194 TRP A C 1
ATOM 1534 O O . TRP A 1 194 ? -10.706 -6.218 14.975 1.00 95.81 194 TRP A O 1
ATOM 1544 N N . ARG A 1 195 ? -10.564 -7.955 13.574 1.00 94.69 195 ARG A N 1
ATOM 1545 C CA . ARG A 1 195 ? -11.664 -8.707 14.203 1.00 94.69 195 ARG A CA 1
ATOM 1546 C C . ARG A 1 195 ? -11.391 -9.016 15.673 1.00 94.69 195 ARG A C 1
ATOM 1548 O O . ARG A 1 195 ? -12.330 -9.004 16.465 1.00 94.69 195 ARG A O 1
ATOM 1555 N N . MET A 1 196 ? -10.142 -9.308 16.036 1.00 93.94 196 MET A N 1
ATOM 1556 C CA . MET A 1 196 ? -9.749 -9.494 17.433 1.00 93.94 196 MET A CA 1
ATOM 1557 C C . MET A 1 196 ? -9.873 -8.189 18.218 1.00 93.94 196 MET A C 1
ATOM 1559 O O . MET A 1 196 ? -10.452 -8.204 19.300 1.00 93.94 196 MET A O 1
ATOM 1563 N N . GLY A 1 197 ? -9.404 -7.071 17.669 1.00 91.88 197 GLY A N 1
ATOM 1564 C CA . GLY A 1 197 ? -9.485 -5.762 18.314 1.00 91.88 197 GLY A CA 1
ATOM 1565 C C . GLY A 1 197 ? -10.917 -5.295 18.543 1.00 91.88 197 GLY A C 1
ATOM 1566 O O . GLY A 1 197 ? -11.260 -4.911 19.654 1.00 91.88 197 GLY A O 1
ATOM 1567 N N . VAL A 1 198 ? -11.799 -5.470 17.554 1.00 92.94 198 VAL A N 1
ATOM 1568 C CA . VAL A 1 198 ? -13.230 -5.148 17.691 1.00 92.94 198 VAL A CA 1
ATOM 1569 C C . VAL A 1 198 ? -13.884 -5.900 18.857 1.00 92.94 198 VAL A C 1
ATOM 1571 O O . VAL A 1 198 ? -14.750 -5.348 19.523 1.00 92.94 198 VAL A O 1
ATOM 1574 N N . ARG A 1 199 ? -13.468 -7.143 19.146 1.00 89.62 199 ARG A N 1
ATOM 1575 C CA . ARG A 1 199 ? -13.988 -7.918 20.292 1.00 89.62 199 ARG A CA 1
ATOM 1576 C C . ARG A 1 199 ? -13.498 -7.412 21.651 1.00 89.62 199 ARG A C 1
ATOM 1578 O O . ARG A 1 199 ? -14.132 -7.717 22.653 1.00 89.62 199 ARG A O 1
ATOM 1585 N N . HIS A 1 200 ? -12.375 -6.700 21.684 1.00 87.94 200 HIS A N 1
ATOM 1586 C CA . HIS A 1 200 ? -11.811 -6.113 22.902 1.00 87.94 200 HIS A CA 1
ATOM 1587 C C . HIS A 1 200 ? -12.249 -4.665 23.110 1.00 87.94 200 HIS A C 1
ATOM 1589 O O . HIS A 1 200 ? -11.951 -4.093 24.156 1.00 87.94 200 HIS A O 1
ATOM 1595 N N . TYR A 1 201 ? -12.941 -4.073 22.135 1.00 87.75 201 TYR A N 1
ATOM 1596 C CA . TYR A 1 201 ? -13.405 -2.705 22.247 1.00 87.75 201 TYR A CA 1
ATOM 1597 C C . TYR A 1 201 ? -14.371 -2.555 23.423 1.00 87.75 201 TYR A C 1
ATOM 1599 O O . TYR A 1 201 ? -15.392 -3.241 23.504 1.00 87.75 201 TYR A O 1
ATOM 1607 N N . GLN A 1 202 ? -14.042 -1.628 24.315 1.00 80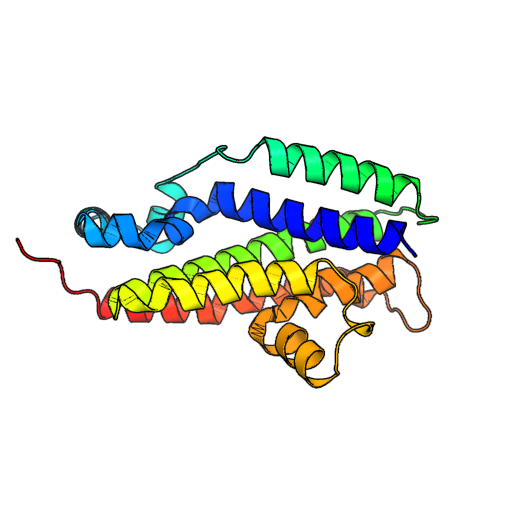.56 202 GLN A N 1
ATOM 1608 C CA . GLN A 1 202 ? -14.928 -1.149 25.360 1.00 80.56 202 GLN A CA 1
ATOM 1609 C C . GLN A 1 202 ? -15.341 0.269 24.981 1.00 80.56 202 GLN A C 1
ATOM 1611 O O . GLN A 1 202 ? -14.478 1.093 24.670 1.00 80.56 202 GLN A O 1
ATOM 1616 N N . SER A 1 203 ? -16.651 0.530 24.969 1.00 73.38 203 SER A N 1
ATOM 1617 C CA . SER A 1 203 ? -17.170 1.871 24.700 1.00 73.38 203 SER A CA 1
ATOM 1618 C C . SER A 1 203 ? -16.532 2.851 25.681 1.00 73.38 203 SER A C 1
ATOM 1620 O O . SER A 1 203 ? -16.409 2.567 26.878 1.00 73.38 203 SER A O 1
ATOM 1622 N N . SER A 1 204 ? -16.097 3.993 25.156 1.00 63.34 204 SER A N 1
ATOM 1623 C CA . SER A 1 204 ? -15.679 5.151 25.934 1.00 63.34 204 SER A CA 1
ATOM 1624 C C . SER A 1 204 ? -16.926 5.732 26.604 1.00 63.34 204 SER A C 1
ATOM 1626 O O . SER A 1 204 ? -17.477 6.735 26.165 1.00 63.34 204 SER A O 1
ATOM 1628 N N . GLY A 1 205 ? -17.413 5.039 27.636 1.00 53.97 205 GLY A N 1
ATOM 1629 C CA . GLY A 1 205 ? -18.581 5.432 28.406 1.00 53.97 205 GLY A CA 1
ATOM 1630 C C . GLY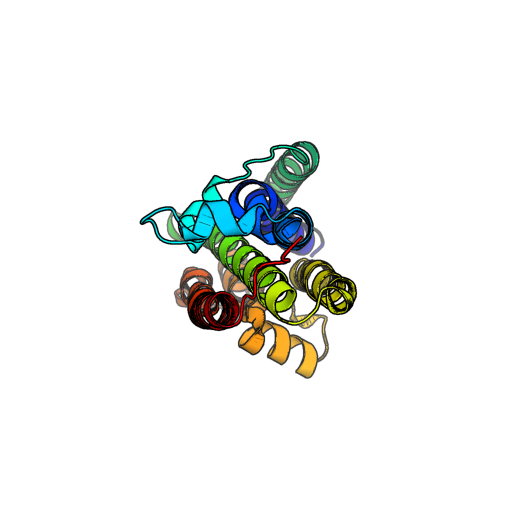 A 1 205 ? -18.363 6.808 29.021 1.00 53.97 205 GLY A C 1
ATOM 1631 O O . GLY A 1 205 ? -17.542 6.961 29.926 1.00 53.97 205 GLY A O 1
ATOM 1632 N N . SER A 1 206 ? -19.106 7.790 28.516 1.00 42.00 206 SER A N 1
ATOM 1633 C CA . SER A 1 206 ? -19.365 9.076 29.156 1.00 42.00 206 SER A CA 1
ATOM 1634 C C . SER A 1 206 ? -20.863 9.300 29.241 1.00 42.00 206 SER A C 1
ATOM 1636 O O . SER A 1 206 ? -21.591 8.832 28.338 1.00 42.00 206 SER A O 1
#

Foldseek 3Di:
DVLLLLQQLLLLLLLLLVLCQQLVLLLCLLVCQVVLVVVVLVVDPDDSSVCSSPVDGDNPPVVSNVVSVVSNVVSVVPAPFPDDPLLVLLSVLLNVLSNLLLSLLSLLLNLVSLPDPVCNVVSVCCNVVLSVCRSDAVVVDDPVVSCCCCPVSNSCLRRRLSSCVRNVPPPRDSVSSCSSVVSSCSSVVSVVSNVVSVVSHDRPDD